Protein 8ZVS (pdb70)

B-factor: mean 24.1, std 6.63, range [13.21, 72.5]

Radius of gyration: 15.96 Å; Cα contacts (8 Å, |Δi|>4): 686; chains: 1; bounding box: 35×41×40 Å

Nearest PDB structures (foldseek):
  1ym0-assembly1_A  TM=9.160E-01  e=9.294E-21  Eisenia fetida
  4h4f-assembly1_A  TM=8.871E-01  e=4.359E-19  Homo sapiens
  6vvu-assembly1_B  TM=8.661E-01  e=8.430E-19  Homo sapiens
  1lto-assembly1_D  TM=8.479E-01  e=1.180E-17  Homo sapiens
  1elv-assembly1_A  TM=8.496E-01  e=1.417E-14  Homo sapiens

Sequence (239 aa):
IVGGQDATRGMFPYQLSLQHMGAGWYHTCGAILLAANKALTAAHCTEGREGFRVLAGAHVLPANDQEQESDVASVTEHPEFDRFGPGIPNDVATMALATAINAAGNVGYATLAAANAPDYAGDQARLSGWGKLHGADDGIADTLQYVVTTVRSTADCNARMPEHIQNVMDQHICVHSDTGTTGSCQGDSGGPMTHGASGSGNVIGVTSWGIGNPVESCLPDFPSVYARVSYFRAWIDAN

Secondary structure (DSSP, 8-state):
-BS-EEPPTTSSTTEEEEEEEESEEEEEEEEEEEETTEEEE-GGGTTT---EEEEES-SBGGGT--SEEEEEEEEEE-TT--TTSTT-TT--EEEEESS---SBTTB-PPPBPPTT----TT-EEEEEES--SSTT-SS--SB-EEEEEEEE-HHHHHHTS-TT-----TTEEEE--TTS--B--TT-TT-EEEESSSSS--EEEEEEE----SS-S--TTS-EEEEEHHHHHHHHHH-

Foldseek 3Di:
DAPWDFDDQLQQQQWKFKWADDVHTDRQEIWGAAFQFKIKFFQVSPPPGAWIKIFGRDFFVVVVPGPDMFTWPDKAADPPQDCPDQPRPRGMMMTTTPGTDDDDDSHDHAAAAALPHDLQAFFKKKAKFQACHWQQDPDTHRGIIMHIWGKHDLVVQLVLDDVVRSRRDSQKIKTAHPVLGDAGHGSHATGFIFTHDGDHGHGFWGFDDADDDPRGRHTSSHITITGGCSNCVVVSVVD

Solvent-accessible surface area: 9600 Å² total; per-residue (Å²): 1,14,50,32,106,85,5,88,147,33,73,10,41,17,4,0,0,0,11,28,111,46,124,46,97,98,16,27,5,0,0,0,0,26,42,30,68,46,0,0,0,0,0,33,1,1,59,82,82,150,28,9,32,0,4,0,15,11,16,40,27,86,61,115,46,41,82,39,70,3,83,23,72,62,46,59,52,26,99,112,22,72,83,183,11,104,6,39,25,19,2,1,0,7,2,42,8,66,71,47,0,88,64,58,77,48,6,14,81,14,83,24,0,48,69,136,24,91,80,28,46,52,52,76,0,5,0,1,0,0,0,22,84,78,4,58,56,156,41,68,3,84,30,8,14,28,9,55,6,24,0,33,44,39,76,45,2,27,80,55,9,19,157,153,46,93,49,10,62,103,16,3,0,0,3,14,16,114,109,16,70,18,4,15,8,94,9,0,18,0,0,0,0,1,48,22,48,93,55,129,16,55,0,1,0,0,3,5,31,41,13,38,64,143,109,40,45,7,22,18,84,57,1,6,0,0,1,19,2,12,127,3,62,72,41,0,83,82,69

Structure (mmCIF, N/CA/C/O backbone):
data_8ZVS
#
_entry.id   8ZVS
#
_cell.length_a   40.315
_cell.length_b   43.730
_cell.length_c   121.590
_cell.angle_alpha   90.00
_cell.angle_beta   90.00
_cell.angle_gamma   90.00
#
_symmetry.space_group_name_H-M   'P 21 2 21'
#
loop_
_entity.id
_entity.type
_entity.pdbx_description
1 polymer snFPITE-n1
2 non-polymer 'SULFATE ION'
3 non-polymer 'phenylmethanesulfonic acid'
4 water water
#
loop_
_atom_site.group_PDB
_atom_site.id
_atom_site.type_symbol
_atom_site.label_atom_id
_atom_site.label_alt_id
_atom_site.label_c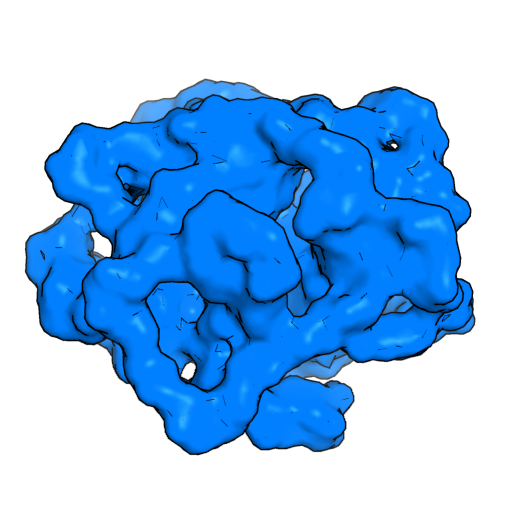omp_id
_atom_site.label_asym_id
_atom_site.label_entity_id
_atom_site.label_seq_id
_atom_site.pdbx_PDB_ins_code
_atom_site.Cartn_x
_atom_site.Cartn_y
_atom_site.Cartn_z
_atom_site.occupancy
_atom_site.B_iso_or_equiv
_atom_site.auth_seq_id
_atom_site.auth_comp_id
_atom_site.auth_asym_id
_atom_site.auth_atom_id
_atom_site.pdbx_PDB_model_num
ATOM 1 N N . ILE A 1 1 ? 5.461 0.916 5.915 1.00 18.89 1 ILE A N 1
ATOM 2 C CA . ILE A 1 1 ? 4.857 -0.394 6.133 1.00 22.60 1 ILE A CA 1
ATOM 3 C C . ILE A 1 1 ? 4.357 -0.986 4.825 1.00 20.92 1 ILE A C 1
ATOM 4 O O . ILE A 1 1 ? 3.652 -0.328 4.062 1.00 21.30 1 ILE A O 1
ATOM 9 N N . VAL A 1 2 ? 4.730 -2.237 4.579 1.00 19.64 2 VAL A N 1
ATOM 10 C CA . VAL A 1 2 ? 4.306 -2.983 3.402 1.00 15.94 2 VAL A CA 1
ATOM 11 C C . VAL A 1 2 ? 3.123 -3.863 3.777 1.00 18.56 2 VAL A C 1
ATOM 12 O O . VAL A 1 2 ? 3.129 -4.520 4.826 1.00 17.40 2 VAL A O 1
ATOM 16 N N . GLY A 1 3 ? 2.103 -3.875 2.922 1.00 21.89 3 GLY A N 1
ATOM 17 C CA . GLY A 1 3 ? 0.964 -4.745 3.127 1.00 20.11 3 GLY A CA 1
ATOM 18 C C . GLY A 1 3 ? 0.036 -4.328 4.240 1.00 21.46 3 GLY A C 1
ATOM 19 O O . GLY A 1 3 ? -0.743 -5.153 4.724 1.00 19.35 3 GLY A O 1
ATOM 20 N N . GLY A 1 4 ? 0.087 -3.065 4.657 1.00 18.56 4 GLY A N 1
ATOM 21 C CA . GLY A 1 4 ? -0.746 -2.598 5.747 1.00 20.67 4 GLY A CA 1
ATOM 22 C C . GLY A 1 4 ? -1.874 -1.691 5.303 1.00 23.18 4 GLY A C 1
ATOM 23 O O . GLY A 1 4 ? -2.387 -1.820 4.187 1.00 20.69 4 GLY A O 1
ATOM 24 N N . GLN A 1 5 ? -2.262 -0.761 6.169 1.00 19.12 5 GLN A N 1
ATOM 25 C CA . GLN A 1 5 ? -3.403 0.104 5.906 1.00 21.94 5 GLN A CA 1
ATOM 26 C C . GLN A 1 5 ? -3.259 1.363 6.746 1.00 19.47 5 GLN A C 1
ATOM 27 O O . GLN A 1 5 ? -2.411 1.446 7.638 1.00 21.34 5 GLN A O 1
ATOM 33 N N . ASP A 1 6 ? -4.109 2.344 6.447 1.00 17.84 6 ASP A N 1
ATOM 34 C CA . ASP A 1 6 ? -4.156 3.567 7.236 1.00 20.68 6 ASP A CA 1
ATOM 35 C C . ASP A 1 6 ? -4.474 3.250 8.690 1.00 22.34 6 ASP A C 1
ATOM 36 O O . ASP A 1 6 ? -5.408 2.499 8.985 1.00 19.02 6 ASP A O 1
ATOM 41 N N . ALA A 1 7 ? -3.700 3.830 9.599 1.00 19.39 7 ALA A N 1
ATOM 42 C CA . ALA A 1 7 ? -4.083 3.796 10.998 1.00 22.15 7 ALA A CA 1
ATOM 43 C C . ALA A 1 7 ? -5.251 4.748 11.241 1.00 26.55 7 ALA A C 1
ATOM 44 O O . ALA A 1 7 ? -5.531 5.650 10.448 1.00 22.39 7 ALA A O 1
ATOM 46 N N . THR A 1 8 ? -5.953 4.521 12.345 1.00 22.73 8 THR A N 1
ATOM 47 C CA . THR A 1 8 ? -6.947 5.468 12.827 1.00 24.76 8 THR A CA 1
ATOM 48 C C . THR A 1 8 ? -6.269 6.425 13.798 1.00 24.12 8 THR A C 1
ATOM 49 O O . THR A 1 8 ? -5.374 6.027 14.547 1.00 23.77 8 THR A O 1
ATOM 53 N N . ARG A 1 9 ? -6.668 7.695 13.757 1.00 26.07 9 ARG A N 1
ATOM 54 C CA . ARG A 1 9 ? -6.069 8.687 14.641 1.00 22.55 9 ARG A CA 1
ATOM 55 C C . ARG A 1 9 ? -6.218 8.255 16.095 1.00 26.83 9 ARG A C 1
ATOM 56 O O . ARG A 1 9 ? -7.290 7.815 16.519 1.00 28.19 9 ARG A O 1
ATOM 64 N N . GLY A 1 10 ? -5.129 8.362 16.853 1.00 29.96 10 GLY A N 1
ATOM 65 C CA . GLY A 1 10 ? -5.116 7.919 18.230 1.00 29.13 10 GLY A CA 1
ATOM 66 C C . GLY A 1 10 ? -4.899 6.435 18.429 1.00 24.30 10 GLY A C 1
ATOM 67 O O . GLY A 1 10 ? -4.897 5.976 19.579 1.00 27.49 10 GLY A O 1
ATOM 68 N N . MET A 1 11 ? -4.722 5.669 17.349 1.00 23.40 11 MET A N 1
ATOM 69 C CA . MET A 1 11 ? -4.467 4.238 17.480 1.00 24.69 11 MET A CA 1
ATOM 70 C C . MET A 1 11 ? -3.130 3.977 18.160 1.00 20.96 11 MET A C 1
ATOM 71 O O . MET A 1 11 ? -3.008 3.053 18.973 1.00 24.74 11 MET A O 1
ATOM 76 N N . PHE A 1 12 ? -2.117 4.776 17.837 1.00 23.54 12 PHE A N 1
ATOM 77 C CA . PHE A 1 12 ? -0.782 4.652 18.417 1.00 23.18 12 PHE A CA 1
ATOM 78 C C . PHE A 1 12 ? -0.402 6.012 18.984 1.00 15.88 12 PHE A C 1
ATOM 79 O O . PHE A 1 12 ? 0.302 6.798 18.334 1.00 24.87 12 PHE A O 1
ATOM 87 N N . PRO A 1 13 ? -0.859 6.327 20.198 1.00 21.71 13 PRO A N 1
ATOM 88 C CA . PRO A 1 13 ? -0.629 7.674 20.748 1.00 17.85 13 PRO A CA 1
ATOM 89 C C . PRO A 1 13 ? 0.834 7.992 20.995 1.00 17.79 13 PRO A C 1
ATOM 90 O O . PRO A 1 13 ? 1.185 9.173 21.103 1.00 24.56 13 PRO A O 1
ATOM 94 N N . TYR A 1 14 ? 1.693 6.983 21.089 1.00 17.35 14 TYR A N 1
ATOM 95 C CA . TYR A 1 14 ? 3.118 7.162 21.326 1.00 22.60 14 TYR A CA 1
ATOM 96 C C . TYR A 1 14 ? 3.931 7.212 20.040 1.00 24.58 14 TYR A C 1
ATOM 97 O O . TYR A 1 14 ? 5.152 7.389 20.103 1.00 22.73 14 TYR A O 1
ATOM 106 N N . GLN A 1 15 ? 3.292 7.044 18.884 1.00 20.91 15 GLN A N 1
ATOM 107 C CA . GLN A 1 15 ? 4.011 7.057 17.617 1.00 17.71 15 GLN A CA 1
ATOM 108 C C . GLN A 1 15 ? 4.500 8.467 17.315 1.00 20.29 15 GLN A C 1
ATOM 109 O O . GLN A 1 15 ? 3.706 9.413 17.280 1.00 21.62 15 GLN A O 1
ATOM 115 N N . LEU A 1 16 ? 5.803 8.608 17.100 1.00 15.64 16 LEU A N 1
ATOM 116 C CA . LEU A 1 16 ? 6.407 9.887 16.771 1.00 16.79 16 LEU A CA 1
ATOM 117 C C . LEU A 1 16 ? 7.003 9.836 15.373 1.00 22.73 16 LEU A C 1
ATOM 118 O O . LEU A 1 16 ? 7.354 8.766 14.867 1.00 22.69 16 LEU A O 1
ATOM 123 N N . SER A 1 17 ? 7.109 11.007 14.751 1.00 21.02 17 SER A N 1
ATOM 124 C CA . SER A 1 17 ? 7.871 11.174 13.520 1.00 15.75 17 SER A CA 1
ATOM 125 C C . SER A 1 17 ? 9.180 11.864 13.883 1.00 19.19 17 SER A C 1
ATOM 126 O O . SER A 1 17 ? 9.180 13.022 14.311 1.00 22.93 17 SER A O 1
ATOM 129 N N . LEU A 1 18 ? 10.290 11.146 13.737 1.00 19.79 18 LEU A N 1
ATOM 130 C CA . LEU A 1 18 ? 11.614 11.706 13.970 1.00 22.93 18 LEU A CA 1
ATOM 131 C C . LEU A 1 18 ? 12.113 12.329 12.672 1.00 23.98 18 LEU A C 1
ATOM 132 O O . LEU A 1 18 ? 12.249 11.636 11.657 1.00 19.22 18 LEU A O 1
ATOM 137 N N . GLN A 1 19 ? 12.378 13.631 12.701 1.00 20.38 19 GLN A N 1
ATOM 138 C CA . GLN A 1 19 ? 12.727 14.384 11.506 1.00 17.39 19 GLN A CA 1
ATOM 139 C C . GLN A 1 19 ? 14.124 14.973 11.640 1.00 24.84 19 GLN A C 1
ATOM 140 O O . GLN A 1 19 ? 14.483 15.518 12.689 1.00 18.96 19 GLN A O 1
ATOM 146 N N . HIS A 1 20 ? 14.907 14.858 10.572 1.00 21.26 20 HIS A N 1
ATOM 147 C CA . HIS A 1 20 ? 16.266 15.373 10.525 1.00 17.44 20 HIS A CA 1
ATOM 148 C C . HIS A 1 20 ? 16.313 16.652 9.699 1.00 28.51 20 HIS A C 1
ATOM 149 O O . HIS A 1 20 ? 15.580 16.810 8.720 1.00 22.66 20 HIS A O 1
ATOM 156 N N . MET A 1 21 ? 17.189 17.566 10.103 1.00 25.35 21 MET A N 1
ATOM 157 C CA . MET A 1 21 ? 17.288 18.873 9.470 1.00 28.28 21 MET A CA 1
ATOM 158 C C . MET A 1 21 ? 18.247 18.810 8.287 1.00 32.34 21 MET A C 1
ATOM 159 O O . MET A 1 21 ? 19.426 18.475 8.449 1.00 31.89 21 MET A O 1
ATOM 164 N N . GLY A 1 22 ? 17.735 19.128 7.103 1.00 31.99 22 GLY A N 1
ATOM 165 C CA . GLY A 1 22 ? 18.560 19.339 5.932 1.00 42.91 22 GLY A CA 1
ATOM 166 C C . GLY A 1 22 ? 18.071 20.565 5.192 1.00 45.90 22 GLY A C 1
ATOM 167 O O . GLY A 1 22 ? 17.892 21.627 5.798 1.00 42.40 22 GLY A O 1
ATOM 168 N N . ALA A 1 23 ? 17.836 20.437 3.887 1.00 48.62 23 ALA A N 1
ATOM 169 C CA . ALA A 1 23 ? 17.115 21.463 3.137 1.00 42.63 23 ALA A CA 1
ATOM 170 C C . ALA A 1 23 ? 15.644 21.348 3.524 1.00 41.83 23 ALA A C 1
ATOM 171 O O . ALA A 1 23 ? 14.800 20.853 2.773 1.00 41.08 23 ALA A O 1
ATOM 173 N N . GLY A 1 24 ? 15.338 21.810 4.734 1.00 39.23 24 GLY A N 1
ATOM 174 C CA . GLY A 1 24 ? 14.045 21.586 5.342 1.00 30.97 24 GLY A CA 1
ATOM 175 C C . GLY A 1 24 ? 14.008 20.297 6.144 1.00 26.74 24 GLY A C 1
ATOM 176 O O . GLY A 1 24 ? 14.909 19.458 6.091 1.00 32.10 24 GLY A O 1
ATOM 177 N N . TRP A 1 25 ? 12.937 20.148 6.919 1.00 25.83 25 TRP A N 1
ATOM 178 C CA . TRP A 1 25 ? 12.719 18.910 7.650 1.00 20.91 25 TRP A CA 1
ATOM 179 C C . TRP A 1 25 ? 12.398 17.775 6.686 1.00 28.54 25 TRP A C 1
ATOM 180 O O . TRP A 1 25 ? 11.780 17.975 5.638 1.00 27.44 25 TRP A O 1
ATOM 191 N N . TYR A 1 26 ? 12.820 16.569 7.055 1.00 25.31 26 TYR A N 1
ATOM 192 C CA . TYR A 1 26 ? 12.375 15.372 6.356 1.00 27.43 26 TYR A CA 1
ATOM 193 C C . TYR A 1 26 ? 12.250 14.244 7.367 1.00 26.51 26 TYR A C 1
ATOM 194 O O . TYR A 1 26 ? 13.128 14.068 8.218 1.00 23.29 26 TYR A O 1
ATOM 203 N N . HIS A 1 27 ? 11.145 13.508 7.290 1.00 28.22 27 HIS A N 1
ATOM 204 C CA . HIS A 1 27 ? 10.964 12.346 8.147 1.00 20.50 27 HIS A CA 1
ATOM 205 C C . HIS A 1 27 ? 12.026 11.308 7.824 1.00 23.70 27 HIS A C 1
ATOM 206 O O . HIS A 1 27 ? 12.096 10.809 6.697 1.00 18.17 27 HIS A O 1
ATOM 213 N N . THR A 1 28 ? 12.863 10.991 8.810 1.00 18.88 28 THR A N 1
ATOM 214 C CA . THR A 1 28 ? 13.919 10.010 8.623 1.00 22.94 28 THR A CA 1
ATOM 215 C C . THR A 1 28 ? 13.666 8.699 9.350 1.00 24.85 28 THR A C 1
ATOM 216 O O . THR A 1 28 ? 14.193 7.667 8.924 1.00 30.61 28 THR A O 1
ATOM 220 N N . CYS A 1 29 ? 12.851 8.707 10.402 1.00 19.48 29 CYS A N 1
ATOM 221 C CA . CYS A 1 29 ? 12.678 7.538 11.252 1.00 17.09 29 CYS A CA 1
ATOM 222 C C . CYS A 1 29 ? 11.422 7.718 12.088 1.00 18.35 29 CYS A C 1
ATOM 223 O O . CYS A 1 29 ? 10.918 8.831 12.257 1.00 18.75 29 CYS A O 1
ATOM 226 N N . GLY A 1 30 ? 10.932 6.603 12.623 1.00 22.78 30 GLY A N 1
ATOM 227 C CA . GLY A 1 30 ? 9.943 6.663 13.671 1.00 20.24 30 GLY A CA 1
ATOM 228 C C . GLY A 1 30 ? 10.591 6.808 15.037 1.00 21.80 30 GLY A C 1
ATOM 229 O O . GLY A 1 30 ? 11.790 6.597 15.204 1.00 16.52 30 GLY A O 1
ATOM 230 N N . ALA A 1 31 ? 9.782 7.193 16.021 1.00 19.64 31 ALA A N 1
ATOM 231 C CA . ALA A 1 31 ? 10.237 7.246 17.402 1.00 20.92 31 ALA A CA 1
ATOM 232 C C . ALA A 1 31 ? 9.074 6.865 18.304 1.00 18.76 31 ALA A C 1
ATOM 233 O O . ALA A 1 31 ? 7.930 6.739 17.858 1.00 20.70 31 ALA A O 1
ATOM 235 N N . ILE A 1 32 ? 9.379 6.675 19.586 1.00 19.46 32 ILE A N 1
ATOM 236 C CA . ILE A 1 32 ? 8.416 6.189 20.567 1.00 20.12 32 ILE A CA 1
ATOM 237 C C . ILE A 1 32 ? 8.433 7.131 21.762 1.00 23.65 32 ILE A C 1
ATOM 238 O O . ILE A 1 32 ? 9.461 7.263 22.436 1.00 19.32 32 ILE A O 1
ATOM 243 N N . LEU A 1 33 ? 7.299 7.774 22.030 1.00 22.36 33 LEU A N 1
ATOM 244 C CA . LEU A 1 33 ? 7.189 8.696 23.154 1.00 19.86 33 LEU A CA 1
ATOM 245 C C . LEU A 1 33 ? 7.096 7.909 24.456 1.00 17.20 33 LEU A C 1
ATOM 246 O O . LEU A 1 33 ? 6.166 7.117 24.645 1.00 18.47 33 LEU A O 1
ATOM 251 N N . LEU A 1 34 ? 8.057 8.126 25.353 1.00 15.89 34 LEU A N 1
ATOM 252 C CA . LEU A 1 34 ? 8.102 7.433 26.636 1.00 19.27 34 LEU A CA 1
ATOM 253 C C . LEU A 1 34 ? 7.583 8.278 27.790 1.00 23.76 34 LEU A C 1
ATOM 254 O O . LEU A 1 34 ? 6.972 7.741 28.719 1.00 21.38 34 LEU A O 1
ATOM 259 N N . ALA A 1 35 ? 7.820 9.584 27.756 1.00 19.47 35 ALA A N 1
ATOM 260 C CA . ALA A 1 35 ? 7.409 10.483 28.826 1.00 22.10 35 ALA A CA 1
ATOM 261 C C . ALA A 1 35 ? 7.345 11.894 28.253 1.00 21.09 35 ALA A C 1
ATOM 262 O O . ALA A 1 35 ? 7.537 12.100 27.051 1.00 24.66 35 ALA A O 1
ATOM 264 N N . ALA A 1 36 ? 7.084 12.872 29.125 1.00 22.39 36 ALA A N 1
ATOM 265 C CA . ALA A 1 36 ? 6.896 14.245 28.667 1.00 21.57 36 ALA A CA 1
ATOM 266 C C . ALA A 1 36 ? 8.125 14.768 27.933 1.00 19.61 36 ALA A C 1
ATOM 267 O O . ALA A 1 36 ? 8.001 15.512 26.954 1.00 22.85 36 ALA A O 1
ATOM 269 N N . ASN A 1 37 ? 9.323 14.386 28.383 1.00 21.49 37 ASN A N 1
ATOM 270 C CA . ASN A 1 37 ? 10.555 14.897 27.792 1.00 21.92 37 ASN A CA 1
ATOM 271 C C . ASN A 1 37 ? 11.504 13.782 27.363 1.00 20.58 37 ASN A C 1
ATOM 272 O O . ASN A 1 37 ? 12.714 14.015 27.270 1.00 21.87 37 ASN A O 1
ATOM 277 N N . LYS A 1 38 ? 10.992 12.584 27.087 1.00 22.77 38 LYS A N 1
ATOM 278 C CA . LYS A 1 38 ? 11.842 11.453 26.740 1.00 21.22 38 LYS A CA 1
ATOM 279 C C . LYS A 1 38 ? 11.204 10.634 25.628 1.00 20.56 38 LYS A C 1
ATOM 280 O O . LYS A 1 38 ? 10.008 10.331 25.673 1.00 17.82 38 LYS A O 1
ATOM 286 N N . ALA A 1 39 ? 12.015 10.265 24.638 1.00 18.44 39 ALA A N 1
ATOM 287 C CA . ALA A 1 39 ? 11.576 9.440 23.523 1.00 18.50 39 ALA A CA 1
ATOM 288 C C . ALA A 1 39 ? 12.579 8.319 23.288 1.00 22.39 39 ALA A C 1
ATOM 289 O O . ALA A 1 39 ? 13.691 8.323 23.823 1.00 18.11 39 ALA A O 1
ATOM 291 N N . LEU A 1 40 ? 12.171 7.351 22.470 1.00 23.93 40 LEU A N 1
ATOM 292 C CA . LEU A 1 40 ? 12.974 6.177 22.161 1.00 19.88 40 LEU A CA 1
ATOM 293 C C . LEU A 1 40 ? 12.964 5.944 20.658 1.00 17.43 40 LEU A C 1
ATOM 294 O O . LEU A 1 40 ? 11.936 6.130 20.000 1.00 18.00 40 LEU A O 1
ATOM 299 N N . THR A 1 41 ? 14.110 5.542 20.115 1.00 18.22 41 THR A N 1
ATOM 300 C CA . THR A 1 41 ? 14.231 5.291 18.685 1.00 20.84 41 THR A CA 1
ATOM 301 C C . THR A 1 41 ? 15.380 4.315 18.461 1.00 22.80 41 THR A C 1
ATOM 302 O O . THR A 1 41 ? 15.976 3.797 19.409 1.00 19.78 41 THR A O 1
ATOM 306 N N . ALA A 1 42 ? 15.680 4.055 17.191 1.00 17.57 42 ALA A N 1
ATOM 307 C CA . ALA A 1 42 ? 16.814 3.213 16.843 1.00 14.79 42 ALA A CA 1
ATOM 308 C C . ALA A 1 42 ? 18.087 4.047 16.807 1.00 20.19 42 ALA A C 1
ATOM 309 O O . ALA A 1 42 ? 18.082 5.194 16.351 1.00 22.05 42 ALA A O 1
ATOM 311 N N . ALA A 1 43 ? 19.183 3.463 17.296 1.00 21.78 43 ALA A N 1
ATOM 312 C CA . ALA A 1 43 ? 20.441 4.199 17.371 1.00 23.80 43 ALA A CA 1
ATOM 313 C C . ALA A 1 43 ? 20.968 4.565 15.990 1.00 23.78 43 ALA A C 1
ATOM 314 O O . ALA A 1 43 ? 21.615 5.607 15.831 1.00 21.12 43 ALA A O 1
ATOM 316 N N . HIS A 1 44 ? 20.703 3.734 14.98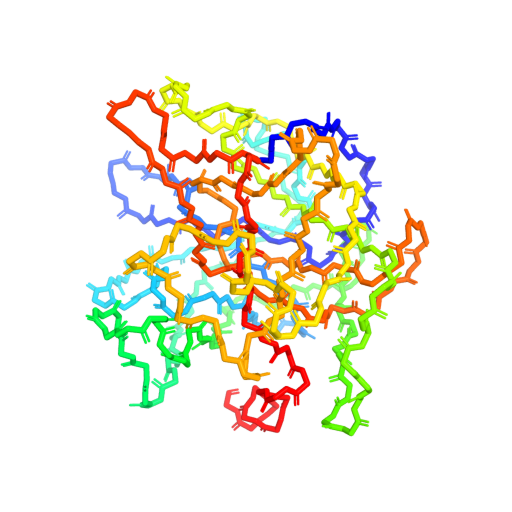0 1.00 18.79 44 HIS A N 1
ATOM 317 C CA . HIS A 1 44 ? 21.178 4.053 13.639 1.00 19.14 44 HIS A CA 1
ATOM 318 C C . HIS A 1 44 ? 20.449 5.245 13.033 1.00 24.70 44 HIS A C 1
ATOM 319 O O . HIS A 1 44 ? 20.926 5.800 12.038 1.00 22.50 44 HIS A O 1
ATOM 326 N N . CYS A 1 45 ? 19.319 5.656 13.615 1.00 18.01 45 CYS A N 1
ATOM 327 C CA . CYS A 1 45 ? 18.621 6.849 13.152 1.00 19.66 45 CYS A CA 1
ATOM 328 C C . CYS A 1 45 ? 19.339 8.131 13.546 1.00 18.10 45 CYS A C 1
ATOM 329 O O . CYS A 1 45 ? 19.133 9.165 12.901 1.00 21.60 45 CYS A O 1
ATOM 332 N N . THR A 1 46 ? 20.172 8.090 14.589 1.00 19.71 46 THR A N 1
ATOM 333 C CA . THR A 1 46 ? 20.773 9.289 15.149 1.00 19.79 46 THR A CA 1
ATOM 334 C C . THR A 1 46 ? 22.295 9.300 15.145 1.00 18.90 46 THR A C 1
ATOM 335 O O . THR A 1 46 ? 22.876 10.384 15.264 1.00 22.26 46 THR A O 1
ATOM 339 N N . GLU A 1 47 ? 22.954 8.148 15.013 1.00 20.45 47 GLU A N 1
ATOM 340 C CA . GLU A 1 47 ? 24.408 8.112 15.129 1.00 20.85 47 GLU A CA 1
ATOM 341 C C . GLU A 1 47 ? 25.062 8.956 14.042 1.00 24.28 47 GLU A C 1
ATOM 342 O O . GLU A 1 47 ? 24.754 8.814 12.855 1.00 23.45 47 GLU A O 1
ATOM 348 N N . GLY A 1 48 ? 25.967 9.837 14.458 1.00 26.10 48 GLY A N 1
ATOM 349 C CA . GLY A 1 48 ? 26.682 10.694 13.537 1.00 28.99 48 GLY A CA 1
ATOM 350 C C . GLY A 1 48 ? 25.899 11.873 13.012 1.00 25.66 48 GLY A C 1
ATOM 351 O O . GLY A 1 48 ? 26.407 12.592 12.145 1.00 26.21 48 GLY A O 1
ATOM 352 N N . ARG A 1 49 ? 24.685 12.101 13.507 1.00 22.24 49 ARG A N 1
ATOM 353 C CA . ARG A 1 49 ? 23.834 13.173 13.016 1.00 24.15 49 ARG A CA 1
ATOM 354 C C . ARG A 1 49 ? 23.307 13.996 14.183 1.00 27.62 49 ARG A C 1
ATOM 355 O O . ARG A 1 49 ? 23.337 13.568 15.340 1.00 30.37 49 ARG A O 1
ATOM 363 N N . GLU A 1 50 ? 22.821 15.192 13.859 1.00 27.26 50 GLU A N 1
ATOM 364 C CA . GLU A 1 50 ? 22.229 16.082 14.846 1.00 25.87 50 GLU A CA 1
ATOM 365 C C . GLU A 1 50 ? 21.224 16.982 14.145 1.00 24.38 50 GLU A C 1
ATOM 366 O O . GLU A 1 50 ? 21.151 17.028 12.914 1.00 27.79 50 GLU A O 1
ATOM 372 N N . GLY A 1 51 ? 20.446 17.707 14.945 1.00 24.64 51 GLY A N 1
ATOM 373 C CA . GLY A 1 51 ? 19.404 18.560 14.408 1.00 28.56 51 GLY A CA 1
ATOM 374 C C . GLY A 1 51 ? 18.121 17.796 14.160 1.00 29.29 51 GLY A C 1
ATOM 375 O O . GLY A 1 51 ? 17.758 17.529 13.009 1.00 29.66 51 GLY A O 1
ATOM 376 N N . PHE A 1 52 ? 17.426 17.438 15.236 1.00 22.02 52 PHE A N 1
ATOM 377 C CA . PHE A 1 52 ? 16.244 16.596 15.157 1.00 20.25 52 PHE A CA 1
ATOM 378 C C . PHE A 1 52 ? 15.063 17.272 15.840 1.00 18.52 52 PHE A C 1
ATOM 379 O O . PHE A 1 52 ? 15.222 18.115 16.726 1.00 20.42 52 PHE A O 1
ATOM 387 N N . ARG A 1 53 ? 13.869 16.883 15.401 1.00 21.46 53 ARG A N 1
ATOM 388 C CA . ARG A 1 53 ? 12.626 17.185 16.092 1.00 22.43 53 ARG A CA 1
ATOM 389 C C . ARG A 1 53 ? 11.727 15.961 15.993 1.00 20.64 53 ARG A C 1
ATOM 390 O O . ARG A 1 53 ? 11.918 15.100 15.128 1.00 20.16 53 ARG A O 1
ATOM 398 N N . VAL A 1 54 ? 10.750 15.878 16.893 1.00 19.97 54 VAL A N 1
ATOM 399 C CA . VAL A 1 54 ? 9.763 14.808 16.871 1.00 20.88 54 VAL A CA 1
ATOM 400 C C . VAL A 1 54 ? 8.377 15.428 16.789 1.00 18.38 54 VAL A C 1
ATOM 401 O O . VAL A 1 54 ? 8.105 16.458 17.417 1.00 22.73 54 VAL A O 1
ATOM 405 N N . LEU A 1 55 ? 7.511 14.808 15.991 1.00 21.18 55 LEU A N 1
ATOM 406 C CA . LEU A 1 55 ? 6.117 15.208 15.863 1.00 21.12 55 LEU A CA 1
ATOM 407 C C . LEU A 1 55 ? 5.244 14.207 16.603 1.00 21.80 55 LEU A C 1
ATOM 408 O O . LEU A 1 55 ? 5.362 12.999 16.383 1.00 22.66 55 LEU A O 1
ATOM 413 N N . ALA A 1 56 ? 4.367 14.709 17.467 1.00 21.86 56 ALA A N 1
ATOM 414 C CA . ALA A 1 56 ? 3.447 13.873 18.225 1.00 21.21 56 ALA A CA 1
ATOM 415 C C . ALA A 1 56 ? 2.019 14.122 17.762 1.00 24.42 56 ALA A C 1
ATOM 416 O O . ALA A 1 56 ? 1.650 15.257 17.440 1.00 21.35 56 ALA A O 1
ATOM 418 N N . GLY A 1 57 ? 1.221 13.057 17.727 1.00 19.34 57 GLY A N 1
ATOM 419 C CA . GLY A 1 57 ? -0.161 13.179 17.310 1.00 21.13 57 GLY A CA 1
ATOM 420 C C . GLY A 1 57 ? -0.348 13.494 15.847 1.00 20.68 57 GLY A C 1
ATOM 421 O O . GLY A 1 57 ? -1.416 13.973 15.457 1.00 23.99 57 GLY A O 1
ATOM 422 N N . ALA A 1 58 ? 0.666 13.249 15.025 1.00 22.04 58 ALA A N 1
ATOM 423 C CA . ALA A 1 58 ? 0.553 13.484 13.597 1.00 24.38 58 ALA A CA 1
ATOM 424 C C . ALA A 1 58 ? -0.135 12.305 12.918 1.00 22.92 58 ALA A C 1
ATOM 425 O O . ALA A 1 58 ? -0.153 11.180 13.427 1.00 21.17 58 ALA A O 1
ATOM 427 N N . HIS A 1 59 ? -0.716 12.580 11.752 1.00 21.63 59 HIS A N 1
ATOM 428 C CA . HIS A 1 59 ? -1.404 11.555 10.981 1.00 22.18 59 HIS A CA 1
ATOM 429 C C . HIS A 1 59 ? -0.974 11.623 9.523 1.00 20.06 59 HIS A C 1
ATOM 430 O O . HIS A 1 59 ? -0.411 10.662 8.988 1.00 18.34 59 HIS A O 1
ATOM 437 N N . VAL A 1 60 ? -1.228 12.757 8.878 1.00 18.54 60 VAL A N 1
ATOM 438 C CA . VAL A 1 60 ? -0.821 13.000 7.499 1.00 17.61 60 VAL A CA 1
ATOM 439 C C . VAL A 1 60 ? 0.343 13.980 7.538 1.00 22.66 60 VAL A C 1
ATOM 440 O O . VAL A 1 60 ? 0.155 15.170 7.822 1.00 21.24 60 VAL A O 1
ATOM 444 N N . LEU A 1 61 ? 1.547 13.480 7.251 1.00 23.68 61 LEU A N 1
ATOM 445 C CA . LEU A 1 61 ? 2.746 14.312 7.343 1.00 24.74 61 LEU A CA 1
ATOM 446 C C . LEU A 1 61 ? 2.688 15.560 6.468 1.00 26.99 61 LEU A C 1
ATOM 447 O O . LEU A 1 61 ? 3.043 16.644 6.962 1.00 27.13 61 LEU A O 1
ATOM 452 N N . PRO A 1 62 ? 2.274 15.501 5.195 1.00 23.81 62 PRO A N 1
ATOM 453 C CA . PRO A 1 62 ? 2.216 16.741 4.400 1.00 25.50 62 PRO A CA 1
ATOM 454 C C . PRO A 1 62 ? 1.198 17.749 4.906 1.00 28.55 62 PRO A C 1
ATOM 455 O O . PRO A 1 62 ? 1.270 18.923 4.521 1.00 26.43 62 PRO A O 1
ATOM 459 N N . ALA A 1 63 ? 0.256 17.338 5.754 1.00 30.54 63 ALA A N 1
ATOM 460 C CA . ALA A 1 63 ? -0.784 18.241 6.226 1.00 28.77 63 ALA A CA 1
ATOM 461 C C . ALA A 1 63 ? -0.344 19.106 7.400 1.00 27.78 63 ALA A C 1
ATOM 462 O O . ALA A 1 63 ? -1.101 19.999 7.798 1.00 27.17 63 ALA A O 1
ATOM 464 N N . ASN A 1 64 ? 0.847 18.872 7.953 1.00 29.80 64 ASN A N 1
ATOM 465 C CA . ASN A 1 64 ? 1.329 19.596 9.131 1.00 27.06 64 ASN A CA 1
ATOM 466 C C . ASN A 1 64 ? 0.306 19.527 10.262 1.00 25.04 64 ASN A C 1
ATOM 467 O O . ASN A 1 64 ? -0.014 20.526 10.910 1.00 24.10 64 ASN A O 1
ATOM 472 N N . ASP A 1 65 ? -0.220 18.324 10.493 1.00 24.28 65 ASP A N 1
ATOM 473 C CA . ASP A 1 65 ? -1.335 18.126 11.408 1.00 24.36 65 ASP A CA 1
ATOM 474 C C . ASP A 1 65 ? -0.897 17.648 12.788 1.00 26.67 65 ASP A C 1
ATOM 475 O O . ASP A 1 65 ? -1.731 17.157 13.556 1.00 22.77 65 ASP A O 1
ATOM 480 N N . GLN A 1 66 ? 0.386 17.777 13.118 1.00 23.00 66 GLN A N 1
ATOM 481 C CA . GLN A 1 66 ? 0.856 17.322 14.419 1.00 22.64 66 GLN A CA 1
ATOM 482 C C . GLN A 1 66 ? 0.179 18.111 15.532 1.00 23.97 66 GLN A C 1
ATOM 483 O O . GLN A 1 66 ? -0.014 19.327 15.431 1.00 24.04 66 GLN A O 1
ATOM 489 N N . GLU A 1 67 ? -0.213 17.401 16.591 1.00 24.81 67 GLU A N 1
ATOM 490 C CA . GLU A 1 67 ? -0.832 18.058 17.735 1.00 26.02 67 GLU A CA 1
ATOM 491 C C . GLU A 1 67 ? 0.206 18.704 18.642 1.00 27.42 67 GLU A C 1
ATOM 492 O O . GLU A 1 67 ? -0.059 19.759 19.228 1.00 24.18 67 GLU A O 1
ATOM 498 N N . GLN A 1 68 ? 1.380 18.088 18.769 1.00 25.04 68 GLN A N 1
ATOM 499 C CA . GLN A 1 68 ? 2.482 18.637 19.543 1.00 27.14 68 GLN A CA 1
ATOM 500 C C . GLN A 1 68 ? 3.786 18.317 18.829 1.00 21.39 68 GLN A C 1
ATOM 501 O O . GLN A 1 68 ? 3.838 17.466 17.938 1.00 23.63 68 GLN A O 1
ATOM 507 N N . GLU A 1 69 ? 4.847 19.011 19.233 1.00 23.00 69 GLU A N 1
ATOM 508 C CA . GLU A 1 69 ? 6.167 18.759 18.675 1.00 20.13 69 GLU A CA 1
ATOM 509 C C . GLU A 1 69 ? 7.217 19.325 19.616 1.00 23.87 69 GLU A C 1
ATOM 510 O O . GLU A 1 69 ? 6.928 20.177 20.462 1.00 22.05 69 GLU A O 1
ATOM 516 N N . SER A 1 70 ? 8.445 18.838 19.458 1.00 19.46 70 SER A N 1
ATOM 517 C CA . SER A 1 70 ? 9.548 19.284 20.293 1.00 17.60 70 SER A CA 1
ATOM 518 C C . SER A 1 70 ? 10.861 19.092 19.553 1.00 25.20 70 SER A C 1
ATOM 519 O O . SER A 1 70 ? 11.042 18.101 18.841 1.00 23.74 70 SER A O 1
ATOM 522 N N . ASP A 1 71 ? 11.766 20.052 19.718 1.00 22.86 71 ASP A N 1
ATOM 523 C CA . ASP A 1 71 ? 13.147 19.841 19.318 1.00 20.38 71 ASP A CA 1
ATOM 524 C C . ASP A 1 71 ? 13.773 18.773 20.205 1.00 19.63 71 ASP A C 1
ATOM 525 O O . ASP A 1 71 ? 13.375 18.582 21.358 1.00 19.65 71 ASP A O 1
ATOM 530 N N . VAL A 1 72 ? 14.757 18.068 19.660 1.00 19.21 72 VAL A N 1
ATOM 531 C CA . VAL A 1 72 ? 15.516 17.090 20.428 1.00 23.74 72 VAL A CA 1
ATOM 532 C C . VAL A 1 72 ? 16.722 17.799 21.026 1.00 23.50 72 VAL A C 1
ATOM 533 O O . VAL A 1 72 ? 17.561 18.339 20.295 1.00 24.73 72 VAL A O 1
ATOM 537 N N . ALA A 1 73 ? 16.801 17.816 22.358 1.00 23.44 73 ALA A N 1
ATOM 538 C CA . ALA A 1 73 ? 17.900 18.505 23.026 1.00 27.79 73 ALA A CA 1
ATOM 539 C C . ALA A 1 73 ? 19.176 17.672 23.013 1.00 26.33 73 ALA A C 1
ATOM 540 O O . ALA A 1 73 ? 20.272 18.212 22.826 1.00 26.25 73 ALA A O 1
ATOM 542 N N . SER A 1 74 ? 19.056 16.361 23.208 1.00 21.68 74 SER A N 1
ATOM 543 C CA . SER A 1 74 ? 20.217 15.484 23.212 1.00 23.69 74 SER A CA 1
ATOM 544 C C . SER A 1 74 ? 19.768 14.069 22.883 1.00 21.17 74 SER A C 1
ATOM 545 O O . SER A 1 74 ? 18.586 13.729 22.991 1.00 19.67 74 SER A O 1
ATOM 548 N N . VAL A 1 75 ? 20.733 13.251 22.478 1.00 21.67 75 VAL A N 1
ATOM 549 C CA . VAL A 1 75 ? 20.504 11.853 22.139 1.00 21.81 75 VAL A CA 1
ATOM 550 C C . VAL A 1 75 ? 21.548 11.012 22.857 1.00 20.19 75 VAL A C 1
ATOM 551 O O . VAL A 1 75 ? 22.725 11.385 22.915 1.00 19.12 75 VAL A O 1
ATOM 555 N N . THR A 1 76 ? 21.117 9.885 23.416 1.00 21.10 76 THR A N 1
ATOM 556 C CA . THR A 1 76 ? 22.018 8.922 24.043 1.00 23.54 76 THR A CA 1
ATOM 557 C C . THR A 1 76 ? 21.859 7.597 23.307 1.00 24.37 76 THR A C 1
ATOM 558 O O . THR A 1 76 ? 20.869 6.886 23.504 1.00 20.63 76 THR A O 1
ATOM 562 N N . GLU A 1 77 ? 22.827 7.274 22.455 1.00 23.58 77 GLU A N 1
ATOM 563 C CA . GLU A 1 77 ? 22.851 5.978 21.797 1.00 18.08 77 GLU A CA 1
ATOM 564 C C . GLU A 1 77 ? 23.450 4.933 22.727 1.00 22.15 77 GLU A C 1
ATOM 565 O O . GLU A 1 77 ? 24.267 5.245 23.599 1.00 22.75 77 GLU A O 1
ATOM 571 N N . HIS A 1 78 ? 23.024 3.687 22.545 1.00 22.41 78 HIS A N 1
ATOM 572 C CA . HIS A 1 78 ? 23.563 2.596 23.344 1.00 20.21 78 HIS A CA 1
ATOM 573 C C . HIS A 1 78 ? 25.081 2.560 23.193 1.00 19.10 78 HIS A C 1
ATOM 574 O O . HIS A 1 78 ? 25.587 2.631 22.065 1.00 22.45 78 HIS A O 1
ATOM 581 N N . PRO A 1 79 ? 25.835 2.482 24.293 1.00 25.99 79 PRO A N 1
ATOM 582 C CA . PRO A 1 79 ? 27.303 2.527 24.179 1.00 22.98 79 PRO A CA 1
ATOM 583 C C . PRO A 1 79 ? 27.891 1.394 23.359 1.00 24.55 79 PRO A C 1
ATOM 584 O O . PRO A 1 79 ? 28.984 1.552 22.801 1.00 23.49 79 PRO A O 1
ATOM 588 N N . GLU A 1 80 ? 27.205 0.254 23.267 1.00 19.17 80 GLU A N 1
ATOM 589 C CA . GLU A 1 80 ? 27.681 -0.886 22.497 1.00 20.46 80 GLU A CA 1
ATOM 590 C C . GLU A 1 80 ? 27.006 -0.992 21.134 1.00 21.65 80 GLU A C 1
ATOM 591 O O . GLU A 1 80 ? 27.067 -2.051 20.500 1.00 20.52 80 GLU A O 1
ATOM 597 N N . PHE A 1 81 ? 26.359 0.078 20.677 1.00 21.72 81 PHE A N 1
ATOM 598 C CA . PHE A 1 81 ? 25.758 0.085 19.350 1.00 21.58 81 PHE A CA 1
ATOM 599 C C . PHE A 1 81 ? 26.834 -0.092 18.286 1.00 20.45 81 PHE A C 1
ATOM 600 O O . PHE A 1 81 ? 27.816 0.655 18.247 1.00 20.91 81 PHE A O 1
ATOM 608 N N . ASP A 1 82 ? 26.651 -1.094 17.429 1.00 20.22 82 ASP A N 1
ATOM 609 C CA . ASP A 1 82 ? 27.596 -1.430 16.366 1.00 16.90 82 ASP A CA 1
ATOM 610 C C . ASP A 1 82 ? 26.825 -1.399 15.049 1.00 21.05 82 ASP A C 1
ATOM 611 O O . ASP A 1 82 ? 26.265 -2.411 14.621 1.00 25.68 82 ASP A O 1
ATOM 616 N N . ARG A 1 83 ? 26.812 -0.226 14.408 1.00 23.45 83 ARG A N 1
ATOM 617 C CA . ARG A 1 83 ? 25.956 -0.008 13.245 1.00 16.83 83 ARG A CA 1
ATOM 618 C C . ARG A 1 83 ? 26.258 -0.982 12.115 1.00 16.60 83 ARG A C 1
ATOM 619 O O . ARG A 1 83 ? 25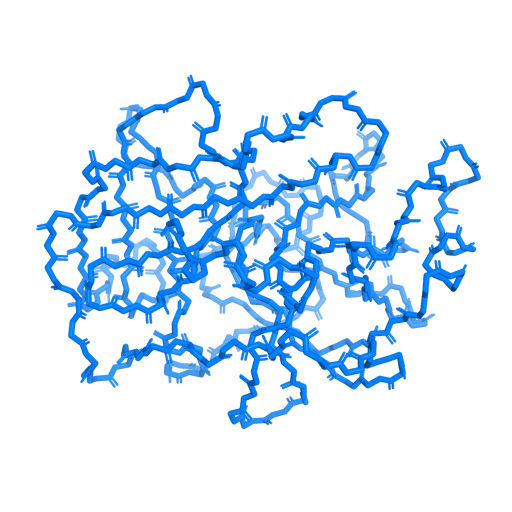.347 -1.384 11.383 1.00 20.45 83 ARG A O 1
ATOM 627 N N . PHE A 1 84 ? 27.518 -1.382 11.958 1.00 23.22 84 PHE A N 1
ATOM 628 C CA . PHE A 1 84 ? 27.920 -2.200 10.822 1.00 24.98 84 PHE A CA 1
ATOM 629 C C . PHE A 1 84 ? 28.392 -3.589 11.240 1.00 22.73 84 PHE A C 1
ATOM 630 O O . PHE A 1 84 ? 29.046 -4.281 10.454 1.00 22.41 84 PHE A O 1
ATOM 638 N N . GLY A 1 85 ? 28.060 -4.015 12.456 1.00 20.13 85 GLY A N 1
ATOM 639 C CA . GLY A 1 85 ? 28.321 -5.367 12.885 1.00 18.44 85 GLY A CA 1
ATOM 640 C C . GLY A 1 85 ? 27.174 -6.285 12.519 1.00 20.88 85 GLY A C 1
ATOM 641 O O . GLY A 1 85 ? 26.055 -5.835 12.252 1.00 21.14 85 GLY A O 1
ATOM 642 N N . PRO A 1 86 ? 27.430 -7.594 12.490 1.00 27.60 86 PRO A N 1
ATOM 643 C CA . PRO A 1 86 ? 26.375 -8.552 12.119 1.00 24.79 86 PRO A CA 1
ATOM 644 C C . PRO A 1 86 ? 25.161 -8.423 13.026 1.00 27.96 86 PRO A C 1
ATOM 645 O O . PRO A 1 86 ? 25.268 -8.497 14.252 1.00 21.01 86 PRO A O 1
ATOM 649 N N . GLY A 1 87 ? 23.997 -8.220 12.410 1.00 22.14 87 GLY A N 1
ATOM 650 C CA . GLY A 1 87 ? 22.760 -8.054 13.139 1.00 19.82 87 GLY A CA 1
ATOM 651 C C . GLY A 1 87 ? 22.523 -6.674 13.712 1.00 19.37 87 GLY A C 1
ATOM 652 O O . GLY A 1 87 ? 21.497 -6.470 14.373 1.00 22.41 87 GLY A O 1
ATOM 653 N N . ILE A 1 88 ? 23.429 -5.726 13.479 1.00 21.86 88 ILE A N 1
ATOM 654 C CA . ILE A 1 88 ? 23.341 -4.361 14.001 1.00 19.09 88 ILE A CA 1
ATOM 655 C C . ILE A 1 88 ? 23.044 -4.405 15.497 1.00 21.31 88 ILE A C 1
ATOM 656 O O . ILE A 1 88 ? 21.940 -4.032 15.922 1.00 19.28 88 ILE A O 1
ATOM 661 N N . PRO A 1 89 ? 23.990 -4.843 16.328 1.00 21.21 89 PRO A N 1
ATOM 662 C CA . PRO A 1 89 ? 23.685 -5.051 17.749 1.00 21.37 89 PRO A CA 1
ATOM 663 C C . PRO A 1 89 ? 23.385 -3.749 18.478 1.00 22.89 89 PRO A C 1
ATOM 664 O O . PRO A 1 89 ? 23.967 -2.701 18.187 1.00 19.56 89 PRO A O 1
ATOM 668 N N . ASN A 1 90 ? 22.457 -3.834 19.435 1.00 20.31 90 ASN A N 1
ATOM 669 C CA . ASN A 1 90 ? 22.174 -2.752 20.382 1.00 17.94 90 ASN A CA 1
ATOM 670 C C . ASN A 1 90 ? 21.738 -1.473 19.666 1.00 20.10 90 ASN A C 1
ATOM 671 O O . ASN A 1 90 ? 22.257 -0.382 19.915 1.00 20.24 90 ASN A O 1
ATOM 676 N N . ASP A 1 91 ? 20.755 -1.616 18.780 1.00 17.79 91 ASP A N 1
ATOM 677 C CA . ASP A 1 91 ? 20.273 -0.507 17.955 1.00 16.41 91 ASP A CA 1
ATOM 678 C C . ASP A 1 91 ? 19.118 0.221 18.648 1.00 18.92 91 ASP A C 1
ATOM 679 O O . ASP A 1 91 ? 17.983 0.256 18.173 1.00 22.40 91 ASP A O 1
ATOM 684 N N . VAL A 1 92 ? 19.429 0.810 19.803 1.00 21.10 92 VAL A N 1
ATOM 685 C CA . VAL A 1 92 ? 18.467 1.594 20.568 1.00 17.42 92 VAL A CA 1
ATOM 686 C C . VAL A 1 92 ? 19.131 2.886 21.020 1.00 21.50 92 VAL A C 1
ATOM 687 O O . VAL A 1 92 ? 20.354 2.960 21.174 1.00 19.80 92 VAL A O 1
ATOM 691 N N . ALA A 1 93 ? 18.309 3.910 21.234 1.00 20.19 93 ALA A N 1
ATOM 692 C CA . ALA A 1 93 ? 18.797 5.207 21.680 1.00 19.39 93 ALA A CA 1
ATOM 693 C C . ALA A 1 93 ? 17.645 5.979 22.303 1.00 19.82 93 ALA A C 1
ATOM 694 O O . ALA A 1 93 ? 16.510 5.900 21.827 1.00 22.17 93 ALA A O 1
ATOM 696 N N . THR A 1 94 ? 17.944 6.719 23.364 1.00 21.65 94 THR A N 1
ATOM 697 C CA . THR A 1 94 ? 16.985 7.616 23.988 1.00 15.68 94 THR A CA 1
ATOM 698 C C . THR A 1 94 ? 17.248 9.049 23.544 1.00 23.27 94 THR A C 1
ATOM 699 O O . THR A 1 94 ? 18.357 9.406 23.137 1.00 23.92 94 THR A O 1
ATOM 703 N N . MET A 1 95 ? 16.208 9.874 23.627 1.00 21.87 95 MET A N 1
ATOM 704 C CA . MET A 1 95 ? 16.282 11.268 23.214 1.00 22.53 95 MET A CA 1
ATOM 705 C C . MET A 1 95 ? 15.638 12.144 24.276 1.00 19.30 95 MET A C 1
ATOM 706 O O . MET A 1 95 ? 14.542 11.840 24.757 1.00 20.16 95 MET A O 1
ATOM 711 N N . ALA A 1 96 ? 16.324 13.223 24.644 1.00 19.76 96 ALA A N 1
ATOM 712 C CA . ALA A 1 96 ? 15.773 14.224 25.547 1.00 26.74 96 ALA A CA 1
ATOM 713 C C . ALA A 1 96 ? 15.090 15.308 24.725 1.00 25.90 96 ALA A C 1
ATOM 714 O O . ALA A 1 96 ? 15.689 15.859 23.795 1.00 21.94 96 ALA A O 1
ATOM 716 N N . LEU A 1 97 ? 13.838 15.605 25.064 1.00 21.22 97 LEU A N 1
ATOM 717 C CA . LEU A 1 97 ? 13.024 16.553 24.316 1.00 22.60 97 LEU A CA 1
ATOM 718 C C . LEU A 1 97 ? 13.096 17.927 24.968 1.00 28.05 97 LEU A C 1
ATOM 719 O O . LEU A 1 97 ? 12.948 18.049 26.189 1.00 20.26 97 LEU A O 1
ATOM 724 N N . ALA A 1 98 ? 13.318 18.958 24.148 1.00 23.00 98 ALA A N 1
ATOM 725 C CA . ALA A 1 98 ? 13.422 20.316 24.671 1.00 24.02 98 ALA A CA 1
ATOM 726 C C . ALA A 1 98 ? 12.084 20.810 25.207 1.00 24.90 98 ALA A C 1
ATOM 727 O O . ALA A 1 98 ? 12.041 21.547 26.199 1.00 30.63 98 ALA A O 1
ATOM 729 N N . THR A 1 99 ? 10.988 20.416 24.567 1.00 23.19 99 THR A N 1
ATOM 730 C CA . THR A 1 99 ? 9.646 20.835 24.943 1.00 28.02 99 THR A CA 1
ATOM 731 C C . THR A 1 99 ? 8.862 19.637 25.462 1.00 23.56 99 THR A C 1
ATOM 732 O O . THR A 1 99 ? 8.900 18.556 24.867 1.00 26.61 99 THR A O 1
ATOM 736 N N . ALA A 1 100 ? 8.160 19.832 26.577 1.00 19.47 100 ALA A N 1
ATOM 737 C CA . ALA A 1 100 ? 7.365 18.758 27.158 1.00 24.92 100 ALA A CA 1
ATOM 738 C C . ALA A 1 100 ? 6.202 18.396 26.242 1.00 30.05 100 ALA A C 1
ATOM 739 O O . ALA A 1 100 ? 5.506 19.276 25.725 1.00 27.35 100 ALA A O 1
ATOM 741 N N . ILE A 1 101 ? 5.997 17.097 26.040 1.00 20.88 101 ILE A N 1
ATOM 742 C CA . ILE A 1 101 ? 4.879 16.574 25.261 1.00 20.09 101 ILE A CA 1
ATOM 743 C C . ILE A 1 101 ? 3.879 15.972 26.237 1.00 22.54 101 ILE A C 1
ATOM 744 O O . ILE A 1 101 ? 4.200 15.020 26.959 1.00 24.30 101 ILE A O 1
ATOM 749 N N . ASN A 1 102 ? 2.669 16.521 26.258 1.00 23.63 102 ASN A N 1
ATOM 750 C CA . ASN A 1 102 ? 1.666 16.136 27.238 1.00 20.42 102 ASN A CA 1
ATOM 751 C C . ASN A 1 102 ? 0.806 14.989 26.725 1.00 24.93 102 ASN A C 1
ATOM 752 O O . ASN A 1 102 ? 0.533 14.874 25.527 1.00 22.66 102 ASN A O 1
ATOM 757 N N . ALA A 1 103 ? 0.379 14.137 27.653 1.00 21.27 103 ALA A N 1
ATOM 758 C CA . ALA A 1 103 ? -0.581 13.079 27.352 1.00 26.14 103 ALA A CA 1
ATOM 759 C C . ALA A 1 103 ? -1.956 13.721 27.234 1.00 29.25 103 ALA A C 1
ATOM 760 O O . ALA A 1 103 ? -2.640 13.948 28.235 1.00 26.31 103 ALA A O 1
ATOM 762 N N . ALA A 1 104 ? -2.356 14.032 26.004 1.00 25.00 104 ALA A N 1
ATOM 763 C CA . ALA A 1 104 ? -3.633 14.681 25.745 1.00 24.25 104 ALA A CA 1
ATOM 764 C C . ALA A 1 104 ? -3.979 14.490 24.278 1.00 23.61 104 ALA A C 1
ATOM 765 O O . ALA A 1 104 ? -3.099 14.286 23.437 1.00 24.37 104 ALA A O 1
ATOM 767 N N . GLY A 1 105 ? -5.272 14.566 23.983 1.00 26.03 105 GLY A N 1
ATOM 768 C CA . GLY A 1 105 ? -5.716 14.378 22.612 1.00 25.58 105 GLY A CA 1
ATOM 769 C C . GLY A 1 105 ? -5.352 12.994 22.115 1.00 25.83 105 GLY A C 1
ATOM 770 O O . GLY A 1 105 ? -5.674 11.978 22.740 1.00 22.22 105 GLY A O 1
ATOM 771 N N . ASN A 1 106 ? -4.661 12.946 20.977 1.00 25.14 106 ASN A N 1
ATOM 772 C CA . ASN A 1 106 ? -4.214 11.695 20.383 1.00 28.73 106 ASN A CA 1
ATOM 773 C C . ASN A 1 106 ? -2.770 11.362 20.742 1.00 24.32 106 ASN A C 1
ATOM 774 O O . ASN A 1 106 ? -2.126 10.579 20.037 1.00 28.76 106 ASN A O 1
ATOM 779 N N . VAL A 1 107 ? -2.250 11.938 21.824 1.00 18.84 107 VAL A N 1
ATOM 780 C CA . VAL A 1 107 ? -0.866 11.746 22.238 1.00 21.23 107 VAL A CA 1
ATOM 781 C C . VAL A 1 107 ? -0.855 11.098 23.614 1.00 19.85 107 VAL A C 1
ATOM 782 O O . VAL A 1 107 ? -1.563 11.547 24.524 1.00 22.42 107 VAL A O 1
ATOM 786 N N . GLY A 1 108 ? -0.051 10.045 23.764 1.00 21.55 108 GLY A N 1
ATOM 787 C CA . GLY A 1 108 ? 0.091 9.361 25.033 1.00 19.28 108 GLY A CA 1
ATOM 788 C C . GLY A 1 108 ? 1.443 8.687 25.110 1.00 23.63 108 GLY A C 1
ATOM 789 O O . GLY A 1 108 ? 2.163 8.570 24.116 1.00 25.67 108 GLY A O 1
ATOM 790 N N . TYR A 1 109 ? 1.783 8.239 26.315 1.00 20.21 109 TYR A N 1
ATOM 791 C CA . TYR A 1 109 ? 3.064 7.596 26.563 1.00 22.15 109 TYR A CA 1
ATOM 792 C C . TYR A 1 109 ? 2.944 6.089 26.394 1.00 22.31 109 TYR A C 1
ATOM 793 O O . TYR A 1 109 ? 1.946 5.482 26.792 1.00 22.72 109 TYR A O 1
ATOM 802 N N . ALA A 1 110 ? 3.970 5.489 25.803 1.00 20.24 110 ALA A N 1
ATOM 803 C CA . ALA A 1 110 ? 3.968 4.051 25.597 1.00 18.12 110 ALA A CA 1
ATOM 804 C C . ALA A 1 110 ? 4.190 3.315 26.912 1.00 21.72 110 ALA A C 1
ATOM 805 O O . ALA A 1 110 ? 4.828 3.823 27.839 1.00 22.41 110 ALA A O 1
ATOM 807 N N . THR A 1 111 ? 3.639 2.109 26.992 1.00 20.35 111 THR A N 1
ATOM 808 C CA . THR A 1 111 ? 3.980 1.161 28.043 1.00 20.34 111 THR A CA 1
ATOM 809 C C . THR A 1 111 ? 4.958 0.156 27.450 1.00 17.90 111 THR A C 1
ATOM 810 O O . THR A 1 111 ? 4.676 -0.450 26.411 1.00 19.69 111 THR A O 1
ATOM 814 N N . LEU A 1 112 ? 6.113 0.006 28.086 1.00 20.98 112 LEU A N 1
ATOM 815 C CA . LEU A 1 112 ? 7.170 -0.836 27.551 1.00 21.70 112 LEU A CA 1
ATOM 816 C C . LEU A 1 112 ? 7.088 -2.239 28.133 1.00 20.11 112 LEU A C 1
ATOM 817 O O . LEU A 1 112 ? 6.607 -2.444 29.252 1.00 22.44 112 LEU A O 1
ATOM 822 N N . ALA A 1 113 ? 7.559 -3.211 27.356 1.00 19.72 113 ALA A N 1
ATOM 823 C CA . ALA A 1 113 ? 7.694 -4.565 27.869 1.00 21.07 113 ALA A CA 1
ATOM 824 C C . ALA A 1 113 ? 8.644 -4.574 29.060 1.00 17.75 113 ALA A C 1
ATOM 825 O O . ALA A 1 113 ? 9.649 -3.858 29.078 1.00 24.91 113 ALA A O 1
ATOM 827 N N . ALA A 1 114 ? 8.312 -5.378 30.064 1.00 22.22 114 ALA A N 1
ATOM 828 C CA . ALA A 1 114 ? 9.150 -5.463 31.249 1.00 20.41 114 ALA A CA 1
ATOM 829 C C . ALA A 1 114 ? 10.420 -6.252 30.948 1.00 21.19 114 ALA A C 1
ATOM 830 O O . ALA A 1 114 ? 10.510 -6.988 29.962 1.00 18.24 114 ALA A O 1
ATOM 832 N N . ALA A 1 115 ? 11.414 -6.093 31.826 1.00 24.15 115 ALA A N 1
ATOM 833 C CA . ALA A 1 115 ? 12.681 -6.793 31.641 1.00 20.58 115 ALA A CA 1
ATOM 834 C C . ALA A 1 115 ? 12.504 -8.306 31.683 1.00 23.24 115 ALA A C 1
ATOM 835 O O . ALA A 1 115 ? 13.257 -9.036 31.029 1.00 23.38 115 ALA A O 1
ATOM 837 N N . ASN A 1 116 ? 11.517 -8.796 32.433 1.00 18.71 116 ASN A N 1
ATOM 838 C CA . ASN A 1 116 ? 11.272 -10.226 32.568 1.00 23.74 116 ASN A CA 1
ATOM 839 C C . ASN A 1 116 ? 10.199 -10.733 31.609 1.00 25.40 116 ASN A C 1
ATOM 840 O O . ASN A 1 116 ? 9.636 -11.811 31.832 1.00 26.13 116 ASN A O 1
ATOM 845 N N . ALA A 1 117 ? 9.910 -9.983 30.549 1.00 22.92 117 ALA A N 1
ATOM 846 C CA . ALA A 1 117 ? 8.854 -10.364 29.626 1.00 24.90 117 ALA A CA 1
ATOM 847 C C . ALA A 1 117 ? 9.223 -11.646 28.879 1.00 23.04 117 ALA A C 1
ATOM 848 O O . ALA A 1 117 ? 10.404 -11.936 28.670 1.00 22.39 117 ALA A O 1
ATOM 850 N N . PRO A 1 118 ? 8.225 -12.436 28.466 1.00 24.66 118 PRO A N 1
ATOM 851 C CA . PRO A 1 118 ? 8.511 -13.594 27.609 1.00 25.84 118 PRO A CA 1
ATOM 852 C C . PRO A 1 118 ? 8.895 -13.158 26.204 1.00 27.24 118 PRO A C 1
ATOM 853 O O . PRO A 1 118 ? 8.866 -11.961 25.899 1.00 20.90 118 PRO A O 1
ATOM 857 N N . ASP A 1 119 ? 9.250 -14.107 25.336 1.00 24.13 119 ASP A N 1
ATOM 858 C CA . ASP A 1 119 ? 9.708 -13.748 23.999 1.00 25.29 119 ASP A CA 1
ATOM 859 C C . ASP A 1 119 ? 8.567 -13.500 23.019 1.00 18.44 119 ASP A C 1
ATOM 860 O O . ASP A 1 119 ? 8.828 -13.049 21.898 1.00 22.67 119 ASP A O 1
ATOM 865 N N . TYR A 1 120 ? 7.325 -13.788 23.409 1.00 17.51 120 TYR A N 1
ATOM 866 C CA . TYR A 1 120 ? 6.128 -13.507 22.616 1.00 20.57 120 TYR A CA 1
ATOM 867 C C . TYR A 1 120 ? 6.092 -14.278 21.300 1.00 18.16 120 TYR A C 1
ATOM 868 O O . TYR A 1 120 ? 5.372 -13.888 20.378 1.00 19.91 120 TYR A O 1
ATOM 877 N N . ALA A 1 121 ? 6.848 -15.369 21.192 1.00 18.40 121 ALA A N 1
ATOM 878 C CA . ALA A 1 121 ? 6.873 -16.139 19.955 1.00 20.58 121 ALA A CA 1
ATOM 879 C C . ALA A 1 121 ? 5.484 -16.672 19.627 1.00 21.65 121 ALA A C 1
ATOM 880 O O . ALA A 1 121 ? 4.829 -17.298 20.466 1.00 18.25 121 ALA A O 1
ATOM 882 N N . GLY A 1 122 ? 5.029 -16.407 18.402 1.00 22.15 122 GLY A N 1
ATOM 883 C CA . GLY A 1 122 ? 3.714 -16.815 17.964 1.00 22.71 122 GLY A CA 1
ATOM 884 C C . GLY A 1 122 ? 2.603 -15.831 18.262 1.00 21.65 122 GLY A C 1
ATOM 885 O O . GLY A 1 122 ? 1.466 -16.056 17.827 1.00 25.23 122 GLY A O 1
ATOM 886 N N . ASP A 1 123 ? 2.888 -14.752 18.986 1.00 23.53 123 ASP A N 1
ATOM 887 C CA . ASP A 1 123 ? 1.871 -13.764 19.310 1.00 23.46 123 ASP A CA 1
ATOM 888 C C . ASP A 1 123 ? 1.646 -12.811 18.144 1.00 25.80 123 ASP A C 1
ATOM 889 O O . ASP A 1 123 ? 2.533 -12.585 17.316 1.00 22.46 123 ASP A O 1
ATOM 894 N N . GLN A 1 124 ? 0.444 -12.245 18.092 1.00 20.74 124 GLN A N 1
ATOM 895 C CA . GLN A 1 124 ? 0.153 -11.182 17.144 1.00 18.68 124 GLN A CA 1
ATOM 896 C C . GLN A 1 124 ? 0.781 -9.875 17.613 1.00 18.31 124 GLN A C 1
ATOM 897 O O . GLN A 1 124 ? 0.939 -9.631 18.813 1.00 17.85 124 GLN A O 1
ATOM 903 N N . ALA A 1 125 ? 1.145 -9.032 16.650 1.00 18.18 125 ALA A N 1
ATOM 904 C CA . ALA A 1 125 ? 1.741 -7.739 16.954 1.00 19.07 125 ALA A CA 1
ATOM 905 C C . ALA A 1 125 ? 1.498 -6.802 15.782 1.00 21.92 125 ALA A C 1
ATOM 906 O O . ALA A 1 125 ? 1.181 -7.236 14.671 1.00 20.89 125 ALA A O 1
ATOM 908 N N . ARG A 1 126 ? 1.653 -5.508 16.044 1.00 17.21 126 ARG A N 1
ATOM 909 C CA . ARG A 1 126 ? 1.430 -4.473 15.047 1.00 17.63 126 ARG A CA 1
ATOM 910 C C . ARG A 1 126 ? 2.698 -3.658 14.837 1.00 21.89 126 ARG A C 1
ATOM 911 O O . ARG A 1 126 ? 3.406 -3.334 15.796 1.00 19.65 126 ARG A O 1
ATOM 919 N N . LEU A 1 127 ? 2.978 -3.334 13.578 1.00 17.59 127 LEU A N 1
ATOM 920 C CA . LEU A 1 127 ? 4.030 -2.399 13.208 1.00 19.35 127 LEU A CA 1
ATOM 921 C C . LEU A 1 127 ? 3.386 -1.132 12.668 1.00 23.35 127 LEU A C 1
ATOM 922 O O . LEU A 1 127 ? 2.418 -1.202 11.908 1.00 20.76 127 LEU A O 1
ATOM 927 N N . SER A 1 128 ? 3.922 0.025 13.056 1.00 19.62 128 SER A N 1
ATOM 928 C CA . SER A 1 128 ? 3.370 1.305 12.632 1.00 17.46 128 SER A CA 1
ATOM 929 C C . SER A 1 128 ? 4.500 2.237 12.211 1.00 16.79 128 SER A C 1
ATOM 930 O O . SER A 1 128 ? 5.664 2.029 12.558 1.00 18.10 128 SER A O 1
ATOM 933 N N . GLY A 1 129 ? 4.143 3.260 11.451 1.00 21.75 129 GLY A N 1
ATOM 934 C CA . GLY A 1 129 ? 5.117 4.221 10.968 1.00 15.27 129 GLY A CA 1
ATOM 935 C C . GLY A 1 129 ? 4.710 4.796 9.626 1.00 17.01 129 GLY A C 1
ATOM 936 O O . GLY A 1 129 ? 3.705 4.415 9.031 1.00 22.26 129 GLY A O 1
ATOM 937 N N . TRP A 1 130 ? 5.525 5.745 9.160 1.00 15.18 130 TRP A N 1
ATOM 938 C CA . TRP A 1 130 ? 5.333 6.395 7.871 1.00 23.10 130 TRP A CA 1
ATOM 939 C C . TRP A 1 130 ? 6.305 5.887 6.812 1.00 21.72 130 TRP A C 1
ATOM 940 O O . TRP A 1 130 ? 6.560 6.591 5.830 1.00 22.85 130 TRP A O 1
ATOM 951 N N . GLY A 1 131 ? 6.858 4.693 6.993 1.00 18.50 131 GLY A N 1
ATOM 952 C CA . GLY A 1 131 ? 7.796 4.148 6.030 1.00 17.50 131 GLY A CA 1
ATOM 953 C C . GLY A 1 131 ? 7.158 3.930 4.670 1.00 16.82 131 GLY A C 1
ATOM 954 O O . GLY A 1 131 ? 5.952 4.067 4.472 1.00 20.27 131 GLY A O 1
ATOM 955 N N . LYS A 1 132 ? 8.008 3.584 3.705 1.00 17.16 132 LYS A N 1
ATOM 956 C CA . LYS A 1 132 ? 7.535 3.350 2.348 1.00 17.53 132 LYS A CA 1
ATOM 957 C C . LYS A 1 132 ? 6.518 2.214 2.323 1.00 18.20 132 LYS A C 1
ATOM 958 O O . LYS A 1 132 ? 6.596 1.259 3.100 1.00 19.74 132 LYS A O 1
ATOM 964 N N . LEU A 1 133 ? 5.542 2.336 1.422 1.00 14.63 133 LEU A N 1
ATOM 965 C CA . LEU A 1 133 ? 4.529 1.302 1.256 1.00 20.29 133 LEU A CA 1
ATOM 966 C C . LEU A 1 133 ? 5.018 0.138 0.409 1.00 18.41 133 LEU A C 1
ATOM 967 O O . LEU A 1 133 ? 4.408 -0.936 0.439 1.00 17.91 133 LEU A O 1
ATOM 972 N N . HIS A 1 134 ? 6.098 0.330 -0.344 1.00 19.12 134 HIS A N 1
ATOM 973 C CA . HIS A 1 134 ? 6.646 -0.706 -1.203 1.00 16.61 134 HIS A CA 1
ATOM 974 C C . HIS A 1 134 ? 8.134 -0.440 -1.372 1.00 19.61 134 HIS A C 1
ATOM 975 O O . HIS A 1 134 ? 8.569 0.714 -1.399 1.00 22.82 134 HIS A O 1
ATOM 982 N N . GLY A 1 135 ? 8.910 -1.522 -1.479 1.00 18.44 135 GLY A N 1
ATOM 983 C CA . GLY A 1 135 ? 10.357 -1.384 -1.542 1.00 18.32 135 GLY A CA 1
ATOM 984 C C . GLY A 1 135 ? 10.846 -0.591 -2.739 1.00 26.79 135 GLY A C 1
ATOM 985 O O . GLY A 1 135 ? 11.917 0.019 -2.688 1.00 21.96 135 GLY A O 1
ATOM 986 N N . ALA A 1 136 ? 10.075 -0.580 -3.827 1.00 20.30 136 ALA A N 1
ATOM 987 C CA . ALA A 1 136 ? 10.467 0.127 -5.039 1.00 20.89 136 ALA A CA 1
ATOM 988 C C . ALA A 1 136 ? 10.016 1.582 -5.062 1.00 21.19 136 ALA A C 1
ATOM 989 O O . ALA A 1 136 ? 10.424 2.322 -5.964 1.00 23.26 136 ALA A O 1
ATOM 991 N N . ASP A 1 137 ? 9.192 2.007 -4.106 1.00 14.59 137 ASP A N 1
ATOM 992 C CA . ASP A 1 137 ? 8.707 3.381 -4.083 1.00 16.17 137 ASP A CA 1
ATOM 993 C C . ASP A 1 137 ? 9.850 4.361 -3.836 1.00 24.03 137 ASP A C 1
ATOM 994 O O . ASP A 1 137 ? 10.832 4.051 -3.157 1.00 23.31 137 ASP A O 1
ATOM 999 N N . ASP A 1 138 ? 9.706 5.564 -4.398 1.00 21.55 138 ASP A N 1
ATOM 1000 C CA . ASP A 1 138 ? 10.714 6.603 -4.211 1.00 24.92 138 ASP A CA 1
ATOM 1001 C C . ASP A 1 138 ? 10.623 7.239 -2.830 1.00 28.98 138 ASP A C 1
ATOM 1002 O O . ASP A 1 138 ? 11.650 7.581 -2.234 1.00 25.54 138 ASP A O 1
ATOM 1007 N N . GLY A 1 139 ? 9.407 7.409 -2.306 1.00 27.08 139 GLY A N 1
ATOM 1008 C CA . GLY A 1 139 ? 9.190 8.186 -1.104 1.00 30.48 139 GLY A CA 1
ATOM 1009 C C . GLY A 1 139 ? 8.427 7.411 -0.044 1.00 27.62 139 GLY A C 1
ATOM 1010 O O . GLY A 1 139 ? 8.013 6.269 -0.251 1.00 23.29 139 GLY A O 1
ATOM 1011 N N . ILE A 1 140 ? 8.246 8.075 1.097 1.00 18.95 140 ILE A N 1
ATOM 1012 C CA . ILE A 1 140 ? 7.606 7.482 2.264 1.00 23.33 140 ILE A CA 1
ATOM 1013 C C . ILE A 1 140 ? 6.095 7.641 2.165 1.00 28.60 140 ILE A C 1
ATOM 1014 O O . ILE A 1 140 ? 5.580 8.249 1.219 1.00 19.56 140 ILE A O 1
ATOM 1019 N N . ALA A 1 141 ? 5.378 7.098 3.144 1.00 24.50 141 ALA A N 1
ATOM 1020 C CA . ALA A 1 141 ? 3.928 7.198 3.173 1.00 19.28 141 ALA A CA 1
ATOM 1021 C C . ALA A 1 141 ? 3.494 8.548 3.729 1.00 22.32 141 ALA A C 1
ATOM 1022 O O . ALA A 1 141 ? 4.143 9.123 4.608 1.00 22.89 141 ALA A O 1
ATOM 1024 N N . ASP A 1 142 ? 2.379 9.054 3.202 1.00 24.92 142 ASP A N 1
ATOM 1025 C CA . ASP A 1 142 ? 1.849 10.325 3.680 1.00 21.87 142 ASP A CA 1
ATOM 1026 C C . ASP A 1 142 ? 1.016 10.145 4.943 1.00 19.54 142 ASP A C 1
ATOM 1027 O O . ASP A 1 142 ? 1.114 10.951 5.874 1.00 22.17 142 ASP A O 1
ATOM 1032 N N . THR A 1 143 ? 0.200 9.097 4.994 1.00 23.65 143 THR A N 1
ATOM 1033 C CA . THR A 1 143 ? -0.652 8.815 6.139 1.00 19.54 143 THR A CA 1
ATOM 1034 C C . THR A 1 143 ? -0.055 7.679 6.959 1.00 21.23 143 THR A C 1
ATOM 1035 O O . THR A 1 143 ? 0.482 6.717 6.403 1.00 20.92 143 THR A O 1
ATOM 1039 N N . LEU A 1 144 ? -0.145 7.806 8.283 1.00 24.38 144 LEU A N 1
ATOM 1040 C CA . LEU A 1 144 ? 0.390 6.790 9.181 1.00 19.43 144 LEU A CA 1
ATOM 1041 C C . LEU A 1 144 ? -0.212 5.426 8.870 1.00 17.87 144 LEU A C 1
ATOM 1042 O O . LEU A 1 144 ? -1.433 5.279 8.761 1.00 18.85 144 LEU A O 1
ATOM 1047 N N . GLN A 1 145 ? 0.655 4.431 8.724 1.00 16.24 145 GLN A N 1
ATOM 1048 C CA . GLN A 1 145 ? 0.263 3.074 8.383 1.00 19.18 145 GLN A CA 1
ATOM 1049 C C . GLN A 1 145 ? 0.473 2.143 9.568 1.00 21.53 145 GLN A C 1
ATOM 1050 O O . GLN A 1 145 ? 1.240 2.432 10.490 1.00 18.55 145 GLN A O 1
ATOM 1056 N N . TYR A 1 146 ? -0.223 1.011 9.526 1.00 20.03 146 TYR A N 1
ATOM 1057 C CA . TYR A 1 146 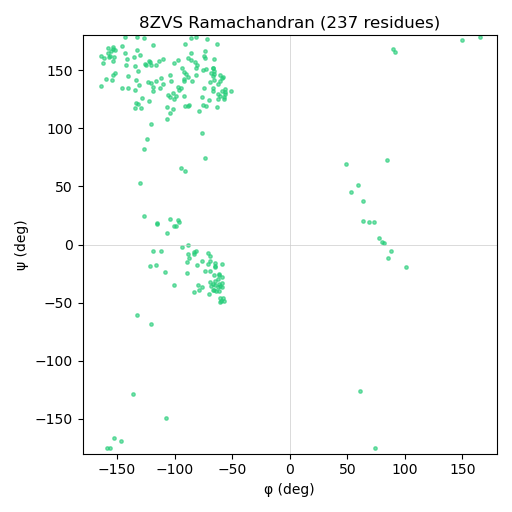? 0.014 -0.064 10.474 1.00 17.61 146 TYR A CA 1
ATOM 1058 C C . TYR A 1 146 ? -0.365 -1.381 9.816 1.00 18.18 146 TYR A C 1
ATOM 1059 O O . TYR A 1 146 ? -1.096 -1.415 8.823 1.00 24.00 146 TYR A O 1
ATOM 1068 N N . VAL A 1 147 ? 0.147 -2.471 10.382 1.00 18.98 147 VAL A N 1
ATOM 1069 C CA . VAL A 1 147 ? -0.134 -3.805 9.868 1.00 16.74 147 VAL A CA 1
ATOM 1070 C C . VAL A 1 147 ? -0.049 -4.795 11.019 1.00 19.87 147 VAL A C 1
ATOM 1071 O O . VAL A 1 147 ? 0.723 -4.613 11.964 1.00 21.61 147 VAL A O 1
ATOM 1075 N N . VAL A 1 148 ? -0.868 -5.838 10.944 1.00 21.12 148 VAL A N 1
ATOM 1076 C CA . VAL A 1 148 ? -0.858 -6.914 11.927 1.00 17.88 148 VAL A CA 1
ATOM 1077 C C . VAL A 1 148 ? 0.032 -8.033 11.404 1.00 19.57 148 VAL A C 1
ATOM 1078 O O . VAL A 1 148 ? -0.055 -8.409 10.229 1.00 22.55 148 VAL A O 1
ATOM 1082 N N . THR A 1 149 ? 0.894 -8.561 12.268 1.00 18.98 149 THR A N 1
ATOM 1083 C CA . THR A 1 149 ? 1.807 -9.628 11.883 1.00 17.06 149 THR A CA 1
ATOM 1084 C C . THR A 1 149 ? 2.019 -10.541 13.089 1.00 18.29 149 THR A C 1
ATOM 1085 O O . THR A 1 149 ? 1.311 -10.441 14.097 1.00 18.80 149 THR A O 1
ATOM 1089 N N . THR A 1 150 ? 2.995 -11.442 12.984 1.00 19.19 150 THR A N 1
ATOM 1090 C CA . THR A 1 150 ? 3.203 -12.492 13.973 1.00 23.25 150 THR A CA 1
ATOM 1091 C C . THR A 1 150 ? 4.653 -12.504 14.433 1.00 23.20 150 THR A C 1
ATOM 1092 O O . THR A 1 150 ? 5.568 -12.591 13.608 1.00 23.19 150 THR A O 1
ATOM 1096 N N . VAL A 1 151 ? 4.855 -12.433 15.750 1.00 21.34 151 VAL A N 1
ATOM 1097 C CA . VAL A 1 151 ? 6.192 -12.550 16.319 1.00 18.51 151 VAL A CA 1
ATOM 1098 C C . VAL A 1 151 ? 6.697 -13.976 16.143 1.00 21.35 151 VAL A C 1
ATOM 1099 O O . VAL A 1 151 ? 5.943 -14.946 16.293 1.00 18.26 151 VAL A O 1
ATOM 1103 N N . ARG A 1 152 ? 7.981 -14.112 15.818 1.00 20.50 152 ARG A N 1
ATOM 1104 C CA . ARG A 1 152 ? 8.604 -15.411 15.626 1.00 16.29 152 ARG A CA 1
ATOM 1105 C C . ARG A 1 152 ? 9.776 -15.579 16.584 1.00 18.90 152 ARG A C 1
ATOM 1106 O O . ARG A 1 152 ? 10.349 -14.604 17.079 1.00 19.72 152 ARG A O 1
ATOM 1114 N N . SER A 1 153 ? 10.124 -16.837 16.845 1.00 23.55 153 SER A N 1
ATOM 1115 C CA . SER A 1 153 ? 11.250 -17.150 17.711 1.00 24.36 153 SER A CA 1
ATOM 1116 C C . SER A 1 153 ? 12.569 -16.872 16.997 1.00 24.28 153 SER A C 1
ATOM 1117 O O . SER A 1 153 ? 12.621 -16.705 15.776 1.00 23.02 153 SER A O 1
ATOM 1120 N N . THR A 1 154 ? 13.652 -16.848 17.779 1.00 19.77 154 THR A N 1
ATOM 1121 C CA . THR A 1 154 ? 14.966 -16.523 17.229 1.00 19.64 154 THR A CA 1
ATOM 1122 C C . THR A 1 154 ? 15.341 -17.469 16.093 1.00 25.91 154 THR A C 1
ATOM 1123 O O . THR A 1 154 ? 15.754 -17.028 15.015 1.00 19.99 154 THR A O 1
ATOM 1127 N N . ALA A 1 155 ? 15.197 -18.779 16.314 1.00 21.13 155 ALA A N 1
ATOM 1128 C CA . ALA A 1 155 ? 15.545 -19.736 15.267 1.00 20.33 155 ALA A CA 1
ATOM 1129 C C . ALA A 1 155 ? 14.605 -19.618 14.075 1.00 18.90 155 ALA A C 1
ATOM 1130 O O . ALA A 1 155 ? 15.039 -19.726 12.922 1.00 21.45 155 ALA A O 1
ATOM 1132 N N . ASP A 1 156 ? 13.313 -19.398 14.333 1.00 17.72 156 ASP A N 1
ATOM 1133 C CA . ASP A 1 156 ? 12.356 -19.213 13.246 1.00 19.98 156 ASP A CA 1
ATOM 1134 C C . ASP A 1 156 ? 12.714 -17.994 12.406 1.00 26.81 156 ASP A C 1
ATOM 1135 O O . ASP A 1 156 ? 12.602 -18.023 11.173 1.00 19.36 156 ASP A O 1
ATOM 1140 N N . CYS A 1 157 ? 13.153 -16.913 13.058 1.00 21.56 157 CYS A N 1
ATOM 1141 C CA . CYS A 1 157 ? 13.581 -15.719 12.334 1.00 23.00 157 CYS A CA 1
ATOM 1142 C C . CYS A 1 157 ? 14.739 -16.029 11.391 1.00 25.44 157 CYS A C 1
ATOM 1143 O O . CYS A 1 157 ? 14.724 -15.642 10.217 1.00 23.03 157 CYS A O 1
ATOM 1146 N N . ASN A 1 158 ? 15.765 -16.710 11.902 1.00 20.37 158 ASN A N 1
ATOM 1147 C CA . ASN A 1 158 ? 16.949 -16.985 11.097 1.00 20.73 158 ASN A CA 1
ATOM 1148 C C . ASN A 1 158 ? 16.657 -17.981 9.989 1.00 24.32 158 ASN A C 1
ATOM 1149 O O . ASN A 1 158 ? 17.271 -17.908 8.921 1.00 24.86 158 ASN A O 1
ATOM 1154 N N . ALA A 1 159 ? 15.734 -18.917 10.220 1.00 19.99 159 ALA A N 1
ATOM 1155 C CA . ALA A 1 159 ? 15.356 -19.850 9.164 1.00 22.79 159 ALA A CA 1
ATOM 1156 C C . ALA A 1 159 ? 14.685 -19.125 8.004 1.00 21.70 159 ALA A C 1
ATOM 1157 O O . ALA A 1 159 ? 14.865 -19.498 6.838 1.00 21.61 159 ALA A O 1
ATOM 1159 N N . ARG A 1 160 ? 13.912 -18.081 8.303 1.00 17.06 160 ARG A N 1
ATOM 1160 C CA . ARG A 1 160 ? 13.229 -17.308 7.274 1.00 18.66 160 ARG A CA 1
ATOM 1161 C C . ARG A 1 160 ? 14.130 -16.272 6.615 1.00 24.74 160 ARG A C 1
ATOM 1162 O O . ARG A 1 160 ? 13.699 -15.624 5.655 1.00 21.78 160 ARG A O 1
ATOM 1170 N N . MET A 1 161 ? 15.355 -16.107 7.096 1.00 24.84 1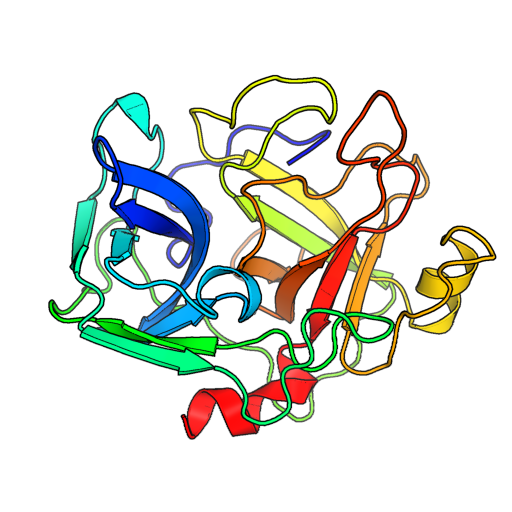61 MET A N 1
ATOM 1171 C CA . MET A 1 161 ? 16.313 -15.151 6.569 1.00 20.41 161 MET A CA 1
ATOM 1172 C C . MET A 1 161 ? 17.085 -15.748 5.403 1.00 24.86 161 MET A C 1
ATOM 1173 O O . MET A 1 161 ? 17.156 -16.971 5.250 1.00 22.91 161 MET A O 1
ATOM 1178 N N . PRO A 1 162 ? 17.672 -14.907 4.550 1.00 26.80 162 PRO A N 1
ATOM 1179 C CA . PRO A 1 162 ? 18.633 -15.422 3.571 1.00 27.89 162 PRO A CA 1
ATOM 1180 C C . PRO A 1 162 ? 19.776 -16.126 4.286 1.00 33.31 162 PRO A C 1
ATOM 1181 O O . PRO A 1 162 ? 20.201 -15.712 5.367 1.00 26.50 162 PRO A O 1
ATOM 1185 N N . GLU A 1 163 ? 20.267 -17.204 3.670 1.00 28.90 163 GLU A N 1
ATOM 1186 C CA . GLU A 1 163 ? 21.223 -18.076 4.347 1.00 28.96 163 GLU A CA 1
ATOM 1187 C C . GLU A 1 163 ? 22.483 -17.331 4.768 1.00 27.69 163 GLU A C 1
ATOM 1188 O O . GLU A 1 163 ? 23.129 -17.715 5.750 1.00 29.01 163 GLU A O 1
ATOM 1194 N N . HIS A 1 164 ? 22.843 -16.267 4.056 1.00 28.73 164 HIS A N 1
ATOM 1195 C CA . HIS A 1 164 ? 24.021 -15.478 4.388 1.00 28.17 164 HIS A CA 1
ATOM 1196 C C . HIS A 1 164 ? 23.730 -14.359 5.381 1.00 27.21 164 HIS A C 1
ATOM 1197 O O . HIS A 1 164 ? 24.652 -13.620 5.742 1.00 30.60 164 HIS A O 1
ATOM 1204 N N . ILE A 1 165 ? 22.481 -14.209 5.824 1.00 34.17 165 ILE A N 1
ATOM 1205 C CA . ILE A 1 165 ? 22.117 -13.168 6.782 1.00 28.44 165 ILE A CA 1
ATOM 1206 C C . ILE A 1 165 ? 21.327 -13.787 7.929 1.00 28.85 165 ILE A C 1
ATOM 1207 O O . ILE A 1 165 ? 20.225 -13.332 8.259 1.00 30.43 165 ILE A O 1
ATOM 1212 N N . GLN A 1 166 ? 21.878 -14.832 8.543 1.00 28.47 166 GLN A N 1
ATOM 1213 C CA . GLN A 1 166 ? 21.246 -15.462 9.704 1.00 30.90 166 GLN A CA 1
ATOM 1214 C C . GLN A 1 166 ? 21.835 -14.861 10.981 1.00 25.44 166 GLN A C 1
ATOM 1215 O O . GLN A 1 166 ? 22.513 -15.516 11.774 1.00 24.93 166 GLN A O 1
ATOM 1221 N N . ASN A 1 167 ? 21.548 -13.570 11.171 1.00 22.25 167 ASN A N 1
ATOM 1222 C CA . ASN A 1 167 ? 22.156 -12.786 12.240 1.00 27.41 167 ASN A CA 1
ATOM 1223 C C . ASN A 1 167 ? 21.139 -12.303 13.269 1.00 25.83 167 ASN A C 1
ATOM 1224 O O . ASN A 1 167 ? 21.423 -11.366 14.021 1.00 22.91 167 ASN A O 1
ATOM 1229 N N . VAL A 1 168 ? 19.957 -12.917 13.322 1.00 27.15 168 VAL A N 1
ATOM 1230 C CA . VAL A 1 168 ? 18.983 -12.562 14.347 1.00 19.28 168 VAL A CA 1
ATOM 1231 C C . VAL A 1 168 ? 19.433 -13.138 15.682 1.00 18.19 168 VAL A C 1
ATOM 1232 O O . VAL A 1 168 ? 19.850 -14.301 15.768 1.00 22.33 168 VAL A O 1
ATOM 1236 N N . MET A 1 169 ? 19.358 -12.324 16.731 1.00 20.49 169 MET A N 1
ATOM 1237 C CA . MET A 1 169 ? 19.790 -12.700 18.068 1.00 19.98 169 MET A CA 1
ATOM 1238 C C . MET A 1 169 ? 18.613 -12.636 19.033 1.00 21.37 169 MET A C 1
ATOM 1239 O O . MET A 1 169 ? 17.525 -12.161 18.697 1.00 21.28 169 MET A O 1
ATOM 1244 N N . ASP A 1 170 ? 18.849 -13.119 20.256 1.00 20.68 170 ASP A N 1
ATOM 1245 C CA . ASP A 1 170 ? 17.821 -13.038 21.288 1.00 21.13 170 ASP A CA 1
ATOM 1246 C C . ASP A 1 170 ? 17.526 -11.594 21.671 1.00 19.80 170 ASP A C 1
ATOM 1247 O O . ASP A 1 170 ? 16.415 -11.289 22.119 1.00 19.79 170 ASP A O 1
ATOM 1252 N N . GLN A 1 171 ? 18.500 -10.695 21.503 1.00 21.09 171 GLN A N 1
ATOM 1253 C CA . GLN A 1 171 ? 18.261 -9.276 21.736 1.00 19.39 171 GLN A CA 1
ATOM 1254 C C . GLN A 1 171 ? 17.381 -8.649 20.663 1.00 20.64 171 GLN A C 1
ATOM 1255 O O . GLN A 1 171 ? 16.995 -7.484 20.805 1.00 18.24 171 GLN A O 1
ATOM 1261 N N . HIS A 1 172 ? 17.067 -9.384 19.601 1.00 20.25 172 HIS A N 1
ATOM 1262 C CA . HIS A 1 172 ? 16.120 -8.956 18.585 1.00 19.07 172 HIS A CA 1
ATOM 1263 C C . HIS A 1 172 ? 14.749 -9.561 18.855 1.00 17.33 172 HIS A C 1
ATOM 1264 O O . HIS A 1 172 ? 14.612 -10.576 19.543 1.00 19.96 172 HIS A O 1
ATOM 1271 N N . ILE A 1 173 ? 13.728 -8.923 18.294 1.00 18.20 173 ILE A N 1
ATOM 1272 C CA . ILE A 1 173 ? 12.404 -9.520 18.172 1.00 21.27 173 ILE A CA 1
ATOM 1273 C C . ILE A 1 173 ? 11.955 -9.314 16.732 1.00 20.53 173 ILE A C 1
ATOM 1274 O O . ILE A 1 173 ? 11.901 -8.176 16.250 1.00 23.20 173 ILE A O 1
ATOM 1279 N N . CYS A 1 174 ? 11.680 -10.408 16.028 1.00 19.40 174 CYS A N 1
ATOM 1280 C CA . CYS A 1 174 ? 11.328 -10.310 14.621 1.00 20.95 174 CYS A CA 1
ATOM 1281 C C . CYS A 1 174 ? 9.885 -10.742 14.403 1.00 18.96 174 CYS A C 1
ATOM 1282 O O . CYS A 1 174 ? 9.295 -11.468 15.208 1.00 19.09 174 CYS A O 1
ATOM 1285 N N . VAL A 1 175 ? 9.322 -10.269 13.296 1.00 16.25 175 VAL A N 1
ATOM 1286 C CA . VAL A 1 175 ? 7.970 -10.610 12.881 1.00 18.64 175 VAL A CA 1
ATOM 1287 C C . VAL A 1 175 ? 8.008 -10.999 11.413 1.00 20.79 175 VAL A C 1
ATOM 1288 O O . VAL A 1 175 ? 8.846 -10.514 10.645 1.00 20.00 175 VAL A O 1
ATOM 1292 N N . HIS A 1 176 ? 7.100 -11.891 11.028 1.00 18.07 176 HIS A N 1
ATOM 1293 C CA . HIS A 1 176 ? 7.011 -12.328 9.645 1.00 20.30 176 HIS A CA 1
ATOM 1294 C C . HIS A 1 176 ? 5.676 -13.022 9.432 1.00 24.87 176 HIS A C 1
ATOM 1295 O O . HIS A 1 176 ? 5.243 -13.819 10.268 1.00 20.95 176 HIS A O 1
ATOM 1302 N N . SER A 1 177 ? 5.031 -12.704 8.315 1.00 23.39 177 SER A N 1
ATOM 1303 C CA . SER A 1 177 ? 3.816 -13.386 7.901 1.00 27.06 177 SER A CA 1
ATOM 1304 C C . SER A 1 177 ? 4.176 -14.608 7.069 1.00 24.98 177 SER A C 1
ATOM 1305 O O . SER A 1 177 ? 5.141 -14.588 6.300 1.00 26.14 177 SER A O 1
ATOM 1308 N N . ASP A 1 178 ? 3.398 -15.679 7.232 1.00 21.44 178 ASP A N 1
ATOM 1309 C CA . ASP A 1 178 ? 3.614 -16.860 6.406 1.00 26.04 178 ASP A CA 1
ATOM 1310 C C . ASP A 1 178 ? 3.239 -16.612 4.952 1.00 27.41 178 ASP A C 1
ATOM 1311 O O . ASP A 1 178 ? 3.745 -17.308 4.066 1.00 30.27 178 ASP A O 1
ATOM 1316 N N . THR A 1 179 ? 2.377 -15.630 4.686 1.00 28.38 179 THR A N 1
ATOM 1317 C CA . THR A 1 179 ? 2.103 -15.201 3.322 1.00 28.83 179 THR A CA 1
ATOM 1318 C C . THR A 1 179 ? 3.219 -14.344 2.740 1.00 27.00 179 THR A C 1
ATOM 1319 O O . THR A 1 179 ? 3.243 -14.132 1.523 1.00 28.27 179 THR A O 1
ATOM 1323 N N . GLY A 1 180 ? 4.134 -13.853 3.572 1.00 22.71 180 GLY A N 1
ATOM 1324 C CA . GLY A 1 180 ? 5.235 -13.035 3.086 1.00 21.05 180 GLY A CA 1
ATOM 1325 C C . GLY A 1 180 ? 4.797 -11.731 2.459 1.00 20.73 180 GLY A C 1
ATOM 1326 O O . GLY A 1 180 ? 5.393 -11.288 1.470 1.00 27.03 180 GLY A O 1
ATOM 1327 N N . THR A 1 181 ? 3.766 -11.097 3.018 1.00 22.87 181 THR A N 1
ATOM 1328 C CA . THR A 1 181 ? 3.182 -9.903 2.429 1.00 22.92 181 THR A CA 1
ATOM 1329 C C . THR A 1 181 ? 3.262 -8.668 3.313 1.00 26.62 181 THR A C 1
ATOM 1330 O O . THR A 1 181 ? 2.894 -7.581 2.852 1.00 25.09 181 THR A O 1
ATOM 1334 N N . THR A 1 182 ? 3.729 -8.790 4.552 1.00 21.34 182 THR A N 1
ATOM 1335 C CA . THR A 1 182 ? 3.726 -7.685 5.497 1.00 21.15 182 THR A CA 1
ATOM 1336 C C . THR A 1 182 ? 5.131 -7.455 6.040 1.00 21.30 182 THR A C 1
ATOM 1337 O O . THR A 1 182 ? 5.958 -8.370 6.077 1.00 20.71 182 THR A O 1
ATOM 1341 N N . GLY A 1 183 ? 5.392 -6.228 6.463 1.00 23.31 183 GLY A N 1
ATOM 1342 C CA . GLY A 1 183 ? 6.669 -5.909 7.068 1.00 20.98 183 GLY A CA 1
ATOM 1343 C C . GLY A 1 183 ? 6.887 -4.413 7.136 1.00 19.40 183 GLY A C 1
ATOM 1344 O O . GLY A 1 183 ? 6.060 -3.614 6.694 1.00 17.06 183 GLY A O 1
ATOM 1345 N N . SER A 1 184 ? 8.029 -4.054 7.716 1.00 15.01 184 SER A N 1
ATOM 1346 C CA . SER A 1 184 ? 8.455 -2.666 7.778 1.00 17.10 184 SER A CA 1
ATOM 1347 C C . SER A 1 184 ? 9.313 -2.318 6.564 1.00 21.21 184 SER A C 1
ATOM 1348 O O . SER A 1 184 ? 9.699 -3.178 5.767 1.00 22.01 184 SER A O 1
ATOM 1351 N N . CYS A 1 185 ? 9.618 -1.028 6.441 1.00 19.15 185 CYS A N 1
ATOM 1352 C CA . CYS A 1 185 ? 10.325 -0.492 5.289 1.00 21.96 185 CYS A CA 1
ATOM 1353 C C . CYS A 1 185 ? 11.039 0.784 5.713 1.00 15.45 185 CYS A C 1
ATOM 1354 O O . CYS A 1 185 ? 10.782 1.331 6.788 1.00 17.75 185 CYS A O 1
ATOM 1357 N N . GLN A 1 186 ? 11.949 1.250 4.855 1.00 21.94 186 GLN A N 1
ATOM 1358 C CA . GLN A 1 186 ? 12.702 2.468 5.137 1.00 20.71 186 GLN A CA 1
ATOM 1359 C C . GLN A 1 186 ? 11.761 3.608 5.509 1.00 23.16 186 GLN A C 1
ATOM 1360 O O . GLN A 1 186 ? 10.761 3.854 4.829 1.00 21.11 186 GLN A O 1
ATOM 1366 N N . GLY A 1 187 ? 12.085 4.298 6.602 1.00 18.97 187 GLY A N 1
ATOM 1367 C CA . GLY A 1 187 ? 11.213 5.284 7.195 1.00 20.07 187 GLY A CA 1
ATOM 1368 C C . GLY A 1 187 ? 10.464 4.793 8.416 1.00 19.43 187 GLY A C 1
ATOM 1369 O O . GLY A 1 187 ? 9.984 5.615 9.206 1.00 17.28 187 GLY A O 1
ATOM 1370 N N . ASP A 1 188 ? 10.353 3.476 8.588 1.00 18.12 188 ASP A N 1
ATOM 1371 C CA . ASP A 1 188 ? 9.734 2.892 9.770 1.00 22.42 188 ASP A CA 1
ATOM 1372 C C . ASP A 1 188 ? 10.724 2.651 10.900 1.00 17.82 188 ASP A C 1
ATOM 1373 O O . ASP A 1 188 ? 10.292 2.417 12.034 1.00 17.57 188 ASP A O 1
ATOM 1378 N N . SER A 1 189 ? 12.026 2.695 10.617 1.00 16.25 189 SER A N 1
ATOM 1379 C CA . SER A 1 189 ? 13.032 2.386 11.626 1.00 18.84 189 SER A CA 1
ATOM 1380 C C . SER A 1 189 ? 12.909 3.325 12.818 1.00 19.50 189 SER A C 1
ATOM 1381 O O . SER A 1 189 ? 12.596 4.509 12.670 1.00 23.11 189 SER A O 1
ATOM 1384 N N . GLY A 1 190 ? 13.150 2.783 14.011 1.00 17.74 190 GLY A N 1
ATOM 1385 C CA . GLY A 1 190 ? 12.986 3.526 15.241 1.00 18.07 190 GLY A CA 1
ATOM 1386 C C . GLY A 1 190 ? 11.580 3.535 15.799 1.00 22.76 190 GLY A C 1
ATOM 1387 O O . GLY A 1 190 ? 11.390 3.958 16.947 1.00 22.37 190 GLY A O 1
ATOM 1388 N N . GLY A 1 191 ? 10.589 3.084 15.028 1.00 18.94 191 GLY A N 1
ATOM 1389 C CA . GLY A 1 191 ? 9.221 3.062 15.486 1.00 17.59 191 GLY A CA 1
ATOM 1390 C C . GLY A 1 191 ? 8.925 1.858 16.352 1.00 20.12 191 GLY A C 1
ATOM 1391 O O . GLY A 1 191 ? 9.773 0.990 16.593 1.00 19.49 191 GLY A O 1
ATOM 1392 N N . PRO A 1 192 ? 7.689 1.792 16.840 1.00 20.32 192 PRO A N 1
ATOM 1393 C CA . PRO A 1 192 ? 7.317 0.739 17.786 1.00 15.18 192 PRO A CA 1
ATOM 1394 C C . PRO A 1 192 ? 6.742 -0.505 17.129 1.00 19.10 192 PRO A C 1
ATOM 1395 O O . PRO A 1 192 ? 6.091 -0.457 16.084 1.00 20.48 192 PRO A O 1
ATOM 1399 N N . MET A 1 193 ? 7.009 -1.639 17.771 1.00 17.62 193 MET A N 1
ATOM 1400 C CA . MET A 1 193 ? 6.236 -2.858 17.572 1.00 17.76 193 MET A CA 1
ATOM 1401 C C . MET A 1 193 ? 5.281 -2.983 18.750 1.00 18.95 193 MET A C 1
ATOM 1402 O O . MET A 1 193 ? 5.721 -3.099 19.899 1.00 20.63 193 MET A O 1
ATOM 1407 N N . THR A 1 194 ? 3.983 -2.940 18.471 1.00 16.39 194 THR A N 1
ATOM 1408 C CA . THR A 1 194 ? 2.965 -2.969 19.511 1.00 18.80 194 THR A CA 1
ATOM 1409 C C . THR A 1 194 ? 2.415 -4.381 19.652 1.00 16.19 194 THR A C 1
ATOM 1410 O O . THR A 1 194 ? 1.996 -4.992 18.664 1.00 18.42 194 THR A O 1
ATOM 1414 N N . HIS A 1 195 ? 2.423 -4.892 20.880 1.00 15.00 195 HIS A N 1
ATOM 1415 C CA . HIS A 1 195 ? 1.919 -6.230 21.152 1.00 16.42 195 HIS A CA 1
ATOM 1416 C C . HIS A 1 195 ? 0.418 -6.302 20.897 1.00 19.62 195 HIS A C 1
ATOM 1417 O O . HIS A 1 195 ? -0.325 -5.361 21.188 1.00 22.87 195 HIS A O 1
ATOM 1424 N N . GLY A 1 196 ? -0.025 -7.430 20.346 1.00 18.88 196 GLY A N 1
ATOM 1425 C CA . GLY A 1 196 ? -1.433 -7.674 20.119 1.00 19.88 196 GLY A CA 1
ATOM 1426 C C . GLY A 1 196 ? -1.903 -7.234 18.742 1.00 18.34 196 GLY A C 1
ATOM 1427 O O . GLY A 1 196 ? -1.236 -6.490 18.019 1.00 19.27 196 GLY A O 1
ATOM 1428 N N . ALA A 1 197 ? -3.093 -7.713 18.382 1.00 20.62 197 ALA A N 1
ATOM 1429 C CA . ALA A 1 197 ? -3.696 -7.384 17.098 1.00 24.27 197 ALA A CA 1
ATOM 1430 C C . ALA A 1 197 ? -4.551 -6.126 17.144 1.00 26.20 197 ALA A C 1
ATOM 1431 O O . ALA A 1 197 ? -4.745 -5.488 16.103 1.00 23.76 197 ALA A O 1
ATOM 1433 N N . SER A 1 198 ?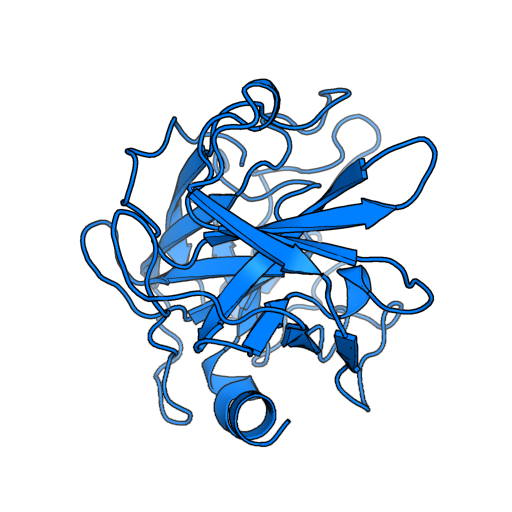 -5.063 -5.755 18.316 1.00 21.04 198 SER A N 1
ATOM 1434 C CA . SER A 1 198 ? -5.893 -4.566 18.447 1.00 23.54 198 SER A CA 1
ATOM 1435 C C . SER A 1 198 ? -5.860 -4.104 19.896 1.00 26.07 198 SER A C 1
ATOM 1436 O O . SER A 1 198 ? -5.449 -4.843 20.794 1.00 27.86 198 SER A O 1
ATOM 1439 N N . GLY A 1 199 ? -6.305 -2.869 20.109 1.00 21.18 199 GLY A N 1
ATOM 1440 C CA . GLY A 1 199 ? -6.345 -2.314 21.445 1.00 23.44 199 GLY A CA 1
ATOM 1441 C C . GLY A 1 199 ? -4.961 -1.951 21.961 1.00 21.90 199 GLY A C 1
ATOM 1442 O O . GLY A 1 199 ? -3.949 -2.043 21.267 1.00 25.50 199 GLY A O 1
ATOM 1443 N N . SER A 1 200 ? -4.940 -1.529 23.223 1.00 20.84 200 SER A N 1
ATOM 1444 C CA . SER A 1 200 ? -3.694 -1.116 23.854 1.00 21.37 200 SER A CA 1
ATOM 1445 C C . SER A 1 200 ? -2.761 -2.309 24.018 1.00 18.50 200 SER A C 1
ATOM 1446 O O . SER A 1 200 ? -3.173 -3.376 24.485 1.00 23.68 200 SER A O 1
ATOM 1449 N N . GLY A 1 201 ? -1.509 -2.128 23.626 1.00 19.88 201 GLY A N 1
ATOM 1450 C CA . GLY A 1 201 ? -0.502 -3.158 23.801 1.00 18.04 201 GLY A CA 1
ATOM 1451 C C . GLY A 1 201 ? 0.827 -2.538 24.172 1.00 19.32 201 GLY A C 1
ATOM 1452 O O . GLY A 1 201 ? 1.102 -1.376 23.862 1.00 18.25 201 GLY A O 1
ATOM 1453 N N . ASN A 1 202 ? 1.651 -3.326 24.857 1.00 19.73 202 ASN A N 1
ATOM 1454 C CA . ASN A 1 202 ? 2.994 -2.883 25.197 1.00 17.31 202 ASN A CA 1
ATOM 1455 C C . ASN A 1 202 ? 3.832 -2.711 23.937 1.00 18.01 202 ASN A C 1
ATOM 1456 O O . ASN A 1 202 ? 3.671 -3.436 22.952 1.00 22.66 202 ASN A O 1
ATOM 1461 N N . VAL A 1 203 ? 4.737 -1.737 23.972 1.00 17.21 203 VAL A N 1
ATOM 1462 C CA . VAL A 1 203 ? 5.750 -1.613 22.930 1.00 14.48 203 VAL A CA 1
ATOM 1463 C C . VAL A 1 203 ? 6.828 -2.646 23.235 1.00 17.95 203 VAL A C 1
ATOM 1464 O O . VAL A 1 203 ? 7.495 -2.575 24.269 1.00 16.59 203 VAL A O 1
ATOM 1468 N N . ILE A 1 204 ? 6.976 -3.630 22.351 1.00 18.24 204 ILE A N 1
ATOM 1469 C CA . ILE A 1 204 ? 7.877 -4.753 22.579 1.00 16.96 204 ILE A CA 1
ATOM 1470 C C . ILE A 1 204 ? 9.070 -4.755 21.639 1.00 19.40 204 ILE A C 1
ATOM 1471 O O . ILE A 1 204 ? 9.962 -5.603 21.802 1.00 16.94 204 ILE A O 1
ATOM 1476 N N . GLY A 1 205 ? 9.119 -3.850 20.666 1.00 20.22 205 GLY A N 1
ATOM 1477 C CA . GLY A 1 205 ? 10.239 -3.804 19.745 1.00 17.71 205 GLY A CA 1
ATOM 1478 C C . GLY A 1 205 ? 10.438 -2.412 19.186 1.00 17.31 205 GLY A C 1
ATOM 1479 O O . GLY A 1 205 ? 9.520 -1.585 19.175 1.00 19.76 205 GLY A O 1
ATOM 1480 N N . VAL A 1 206 ? 11.662 -2.164 18.723 1.00 15.48 206 VAL A N 1
ATOM 1481 C CA . VAL A 1 206 ? 12.036 -0.924 18.050 1.00 16.69 206 VAL A CA 1
ATOM 1482 C C . VAL A 1 206 ? 12.570 -1.296 16.674 1.00 15.24 206 VAL A C 1
ATOM 1483 O O . VAL A 1 206 ? 13.526 -2.074 16.569 1.00 22.71 206 VAL A O 1
ATOM 1487 N N . THR A 1 207 ? 11.960 -0.739 15.626 1.00 13.81 207 THR A N 1
ATOM 1488 C CA . THR A 1 207 ? 12.299 -1.121 14.257 1.00 20.86 207 THR A CA 1
ATOM 1489 C C . THR A 1 207 ? 13.783 -0.907 13.980 1.00 16.79 207 THR A C 1
ATOM 1490 O O . THR A 1 207 ? 14.315 0.186 14.189 1.00 18.94 207 THR A O 1
ATOM 1494 N N . SER A 1 208 ? 14.449 -1.958 13.493 1.00 19.79 208 SER A N 1
ATOM 1495 C CA . SER A 1 208 ? 15.897 -1.928 13.292 1.00 18.13 208 SER A CA 1
ATOM 1496 C C . SER A 1 208 ? 16.281 -2.176 11.839 1.00 19.12 208 SER A C 1
ATOM 1497 O O . SER A 1 208 ? 16.786 -1.260 11.188 1.00 23.96 208 SER A O 1
ATOM 1500 N N . TRP A 1 209 ? 16.084 -3.382 11.308 1.00 19.09 209 TRP A N 1
ATOM 1501 C CA . TRP A 1 209 ? 16.562 -3.672 9.964 1.00 20.86 209 TRP A CA 1
ATOM 1502 C C . TRP A 1 209 ? 15.693 -4.732 9.302 1.00 25.07 209 TRP A C 1
ATOM 1503 O O . TRP A 1 209 ? 14.874 -5.397 9.942 1.00 22.05 209 TRP A O 1
ATOM 1514 N N . GLY A 1 210 ? 15.888 -4.868 7.993 1.00 20.77 210 GLY A N 1
ATOM 1515 C CA . GLY A 1 210 ? 15.190 -5.837 7.176 1.00 19.39 210 GLY A CA 1
ATOM 1516 C C . GLY A 1 210 ? 16.025 -6.223 5.973 1.00 22.34 210 GLY A C 1
ATOM 1517 O O . GLY A 1 210 ? 17.217 -5.906 5.919 1.00 16.13 210 GLY A O 1
ATOM 1518 N N . ILE A 1 211 ? 15.415 -6.891 4.996 1.00 24.57 211 ILE A N 1
ATOM 1519 C CA . ILE A 1 211 ? 16.121 -7.426 3.838 1.00 20.13 211 ILE A CA 1
ATOM 1520 C C . ILE A 1 211 ? 15.618 -6.732 2.580 1.00 22.37 211 ILE A C 1
ATOM 1521 O O . ILE A 1 211 ? 14.421 -6.458 2.447 1.00 21.70 211 ILE A O 1
ATOM 1526 N N . GLY A 1 212 ? 16.542 -6.442 1.660 1.00 24.30 212 GLY A N 1
ATOM 1527 C CA . GLY A 1 212 ? 16.200 -5.870 0.374 1.00 19.89 212 GLY A CA 1
ATOM 1528 C C . GLY A 1 212 ? 16.902 -6.603 -0.756 1.00 21.75 212 GLY A C 1
ATOM 1529 O O . GLY A 1 212 ? 17.667 -7.544 -0.534 1.00 18.68 212 GLY A O 1
ATOM 1530 N N . ASN A 1 213 ? 16.619 -6.147 -1.978 1.00 21.37 213 ASN A N 1
ATOM 1531 C CA . ASN A 1 213 ? 17.242 -6.709 -3.171 1.00 21.16 213 ASN A CA 1
ATOM 1532 C C . ASN A 1 213 ? 17.505 -5.576 -4.167 1.00 20.52 213 ASN A C 1
ATOM 1533 O O . ASN A 1 213 ? 17.185 -4.420 -3.863 1.00 21.35 213 ASN A O 1
ATOM 1538 N N . PRO A 1 214 ? 18.103 -5.836 -5.338 1.00 15.55 214 PRO A N 1
ATOM 1539 C CA . PRO A 1 214 ? 18.457 -4.720 -6.236 1.00 17.71 214 PRO A CA 1
ATOM 1540 C C . PRO A 1 214 ? 17.294 -3.840 -6.677 1.00 18.84 214 PRO A C 1
ATOM 1541 O O . PRO A 1 214 ? 17.544 -2.729 -7.162 1.00 20.59 214 PRO A O 1
ATOM 1545 N N . VAL A 1 215 ? 16.044 -4.276 -6.539 1.00 21.55 215 VAL A N 1
ATOM 1546 C CA . VAL A 1 215 ? 14.917 -3.473 -6.997 1.00 16.02 215 VAL A CA 1
ATOM 1547 C C . VAL A 1 215 ? 13.986 -3.037 -5.874 1.00 24.30 215 VAL A C 1
ATOM 1548 O O . VAL A 1 215 ? 13.198 -2.099 -6.078 1.00 23.47 215 VAL A O 1
ATOM 1552 N N . GLU A 1 216 ? 14.033 -3.659 -4.698 1.00 23.13 216 GLU A N 1
ATOM 1553 C CA . GLU A 1 216 ? 13.167 -3.281 -3.587 1.00 20.04 216 GLU A CA 1
ATOM 1554 C C . GLU A 1 216 ? 14.002 -3.181 -2.320 1.00 21.29 216 GLU A C 1
ATOM 1555 O O . GLU A 1 216 ? 14.643 -4.158 -1.920 1.00 20.65 216 GLU A O 1
ATOM 1561 N N . SER A 1 217 ? 13.987 -2.003 -1.689 1.00 22.03 217 SER A N 1
ATOM 1562 C CA . SER A 1 217 ? 14.798 -1.774 -0.497 1.00 22.62 217 SER A CA 1
ATOM 1563 C C . SER A 1 217 ? 14.273 -2.536 0.711 1.00 24.59 217 SER A C 1
ATOM 1564 O O . SER A 1 217 ? 15.002 -2.700 1.695 1.00 25.28 217 SER A O 1
ATOM 1567 N N . CYS A 1 218 ? 13.031 -3.001 0.662 1.00 20.76 218 CYS A N 1
ATOM 1568 C CA . CYS A 1 218 ? 12.465 -3.800 1.737 1.00 23.85 218 CYS A CA 1
ATOM 1569 C C . CYS A 1 218 ? 11.631 -4.906 1.104 1.00 26.55 218 CYS A C 1
ATOM 1570 O O . CYS A 1 218 ? 11.015 -4.697 0.055 1.00 26.41 218 CYS A O 1
ATOM 1573 N N . LEU A 1 219 ? 11.621 -6.082 1.730 1.00 23.19 219 LEU A N 1
ATOM 1574 C CA . LEU A 1 219 ? 10.943 -7.259 1.186 1.00 23.43 219 LEU A CA 1
ATOM 1575 C C . LEU A 1 219 ? 10.137 -7.922 2.291 1.00 21.91 219 LEU A C 1
ATOM 1576 O O . LEU A 1 219 ? 10.723 -8.389 3.291 1.00 20.26 219 LEU A O 1
ATOM 1581 N N . PRO A 1 220 ? 8.809 -7.998 2.168 1.00 19.04 220 PRO A N 1
ATOM 1582 C CA . PRO A 1 220 ? 8.022 -8.765 3.142 1.00 22.68 220 PRO A CA 1
ATOM 1583 C C . PRO A 1 220 ? 8.247 -10.264 3.049 1.00 20.61 220 PRO A C 1
ATOM 1584 O O . PRO A 1 220 ? 7.782 -10.996 3.932 1.00 22.02 220 PRO A O 1
ATOM 1588 N N . ASP A 1 221 ? 8.942 -10.738 2.010 1.00 20.13 221 ASP A N 1
ATOM 1589 C CA . ASP A 1 221 ? 9.268 -12.153 1.895 1.00 24.00 221 ASP A CA 1
ATOM 1590 C C . ASP A 1 221 ? 10.208 -12.619 2.998 1.00 25.37 221 ASP A C 1
ATOM 1591 O O . ASP A 1 221 ? 10.313 -13.826 3.236 1.00 19.86 221 ASP A O 1
ATOM 1596 N N . PHE A 1 222 ? 10.891 -11.696 3.663 1.00 19.96 222 PHE A N 1
ATOM 1597 C CA . PHE A 1 222 ? 11.812 -11.973 4.751 1.00 19.06 222 PHE A CA 1
ATOM 1598 C C . PHE A 1 222 ? 11.373 -11.214 5.997 1.00 20.67 222 PHE A C 1
ATOM 1599 O O . PHE A 1 222 ? 10.636 -10.226 5.901 1.00 20.75 222 PHE A O 1
ATOM 1607 N N . PRO A 1 223 ? 11.789 -11.655 7.184 1.00 17.34 223 PRO A N 1
ATOM 1608 C CA . PRO A 1 223 ? 11.307 -11.016 8.413 1.00 20.89 223 PRO A CA 1
ATOM 1609 C C . PRO A 1 223 ? 11.784 -9.578 8.548 1.00 25.22 223 PRO A C 1
ATOM 1610 O O . PRO A 1 223 ? 12.758 -9.145 7.927 1.00 24.93 223 PRO A O 1
ATOM 1614 N N . SER A 1 224 ? 11.064 -8.835 9.383 1.00 25.84 224 SER A N 1
ATOM 1615 C CA . SER A 1 224 ? 11.466 -7.504 9.814 1.00 25.33 224 SER A CA 1
ATOM 1616 C C . SER A 1 224 ? 11.988 -7.599 11.240 1.00 19.90 224 SER A C 1
ATOM 1617 O O . SER A 1 224 ? 11.301 -8.123 12.123 1.00 23.15 224 SER A O 1
ATOM 1620 N N . VAL A 1 225 ? 13.197 -7.093 11.464 1.00 20.73 225 VAL A N 1
ATOM 1621 C CA . VAL A 1 225 ? 13.907 -7.281 12.723 1.00 20.79 225 VAL A CA 1
ATOM 1622 C C . VAL A 1 225 ? 13.794 -6.018 13.560 1.00 22.45 225 VAL A C 1
ATOM 1623 O O . VAL A 1 225 ? 14.057 -4.910 13.074 1.00 17.65 225 VAL A O 1
ATOM 1627 N N . TYR A 1 226 ? 13.408 -6.187 14.819 1.00 20.19 226 TYR A N 1
ATOM 1628 C CA . TYR A 1 226 ? 13.291 -5.101 15.776 1.00 18.03 226 TYR A CA 1
ATOM 1629 C C . TYR A 1 226 ? 14.221 -5.371 16.948 1.00 15.42 226 TYR A C 1
ATOM 1630 O O . TYR A 1 226 ? 14.561 -6.521 17.234 1.00 17.95 226 TYR A O 1
ATOM 1639 N N . ALA A 1 227 ? 14.637 -4.305 17.624 1.00 19.97 227 ALA A N 1
ATOM 1640 C CA . ALA A 1 227 ? 15.352 -4.455 18.882 1.00 20.28 227 ALA A CA 1
ATOM 1641 C C . ALA A 1 227 ? 14.356 -4.814 19.977 1.00 19.17 227 ALA A C 1
ATOM 1642 O O . ALA A 1 227 ? 13.348 -4.124 20.159 1.00 20.37 227 ALA A O 1
ATOM 1644 N N . ARG A 1 228 ? 14.628 -5.900 20.696 1.00 18.77 228 ARG A N 1
ATOM 1645 C CA . ARG A 1 228 ? 13.689 -6.395 21.696 1.00 19.50 228 ARG A CA 1
ATOM 1646 C C . ARG A 1 228 ? 13.682 -5.472 22.909 1.00 22.60 228 ARG A C 1
ATOM 1647 O O . ARG A 1 228 ? 14.708 -5.305 23.577 1.00 22.44 228 ARG A O 1
ATOM 16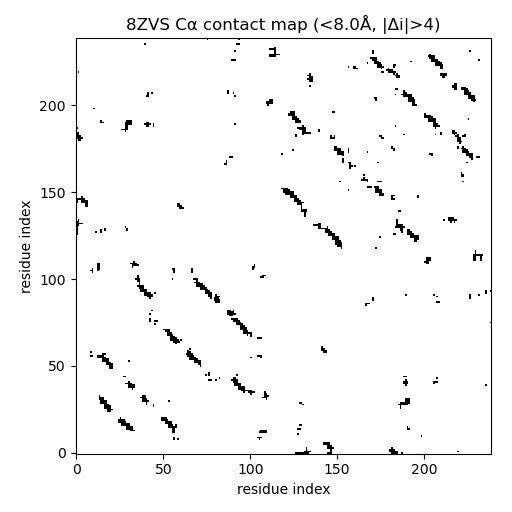55 N N . VAL A 1 229 ? 12.519 -4.882 23.197 1.00 17.04 229 VAL A N 1
ATOM 1656 C CA . VAL A 1 229 ? 12.421 -3.906 24.280 1.00 16.53 229 VAL A CA 1
ATOM 1657 C C . VAL A 1 229 ? 12.724 -4.557 25.624 1.00 21.00 229 VAL A C 1
ATOM 1658 O O . VAL A 1 229 ? 13.404 -3.969 26.475 1.00 17.48 229 VAL A O 1
ATOM 1662 N N . SER A 1 230 ? 12.235 -5.783 25.837 1.00 18.59 230 SER A N 1
ATOM 1663 C CA . SER A 1 230 ? 12.477 -6.460 27.109 1.00 21.00 230 SER A CA 1
ATOM 1664 C C . SER A 1 230 ? 13.968 -6.654 27.358 1.00 19.72 230 SER A C 1
ATOM 1665 O O . SER A 1 230 ? 14.430 -6.566 28.501 1.00 19.65 230 SER A O 1
ATOM 1668 N N . TYR A 1 231 ? 14.738 -6.911 26.298 1.00 20.77 231 TYR A N 1
ATOM 1669 C CA . TYR A 1 231 ? 16.182 -7.054 26.455 1.00 22.42 231 TYR A CA 1
ATOM 1670 C C . TYR A 1 231 ? 16.835 -5.738 26.858 1.00 20.81 231 TYR A C 1
ATOM 1671 O O . TYR A 1 231 ? 17.817 -5.740 27.610 1.00 18.66 231 TYR A O 1
ATOM 1680 N N . PHE A 1 232 ? 16.308 -4.612 26.378 1.00 20.52 232 PHE A N 1
ATOM 1681 C CA . PHE A 1 232 ? 16.909 -3.304 26.604 1.00 23.38 232 PHE A CA 1
ATOM 1682 C C . PHE A 1 232 ? 16.140 -2.462 27.614 1.00 18.52 232 PHE A C 1
ATOM 1683 O O . PHE A 1 232 ? 16.446 -1.275 27.768 1.00 24.98 232 PHE A O 1
ATOM 1691 N N . ARG A 1 233 ? 15.161 -3.046 28.311 1.00 20.01 233 ARG A N 1
ATOM 1692 C CA . ARG A 1 233 ? 14.280 -2.257 29.171 1.00 18.39 233 ARG A CA 1
ATOM 1693 C C . ARG A 1 233 ? 15.062 -1.539 30.265 1.00 24.74 233 ARG A C 1
ATOM 1694 O O . ARG A 1 233 ? 14.887 -0.333 30.478 1.00 19.83 233 ARG A O 1
ATOM 1702 N N . ALA A 1 234 ? 15.930 -2.267 30.972 1.00 21.83 234 ALA A N 1
ATOM 1703 C CA . ALA A 1 234 ? 16.689 -1.659 32.061 1.00 22.01 234 ALA A CA 1
ATOM 1704 C C . ALA A 1 234 ? 17.600 -0.549 31.551 1.00 24.35 234 ALA A C 1
ATOM 1705 O O . ALA A 1 234 ? 17.784 0.471 32.226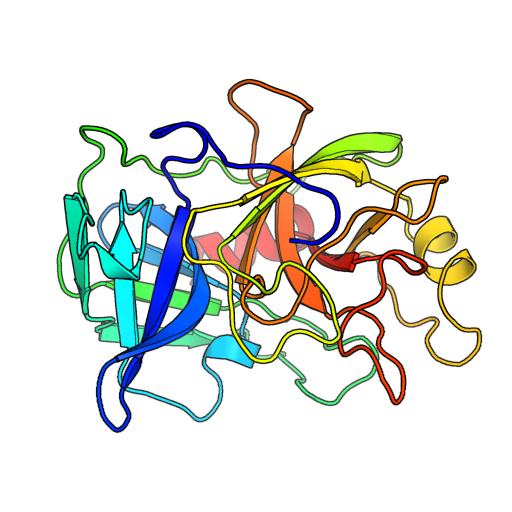 1.00 19.82 234 ALA A O 1
ATOM 1707 N N . TRP A 1 235 ? 18.179 -0.725 30.360 1.00 15.56 235 TRP A N 1
ATOM 1708 C CA . TRP A 1 235 ? 19.037 0.321 29.812 1.00 23.32 235 TRP A CA 1
ATOM 1709 C C . TRP A 1 235 ? 18.228 1.544 29.399 1.00 19.68 235 TRP A C 1
ATOM 1710 O O . TRP A 1 235 ? 18.647 2.681 29.644 1.00 18.02 235 TRP A O 1
ATOM 1721 N N . ILE A 1 236 ? 17.076 1.333 28.756 1.00 20.18 236 ILE A N 1
ATOM 1722 C CA . ILE A 1 236 ? 16.246 2.456 28.324 1.00 20.81 236 ILE A CA 1
ATOM 1723 C C . ILE A 1 236 ? 15.800 3.280 29.525 1.00 21.39 236 ILE A C 1
ATOM 1724 O O . ILE A 1 236 ? 15.877 4.515 29.520 1.00 21.38 236 ILE A O 1
ATOM 1729 N N . ASP A 1 237 ? 15.328 2.605 30.577 1.00 19.37 237 ASP A N 1
ATOM 1730 C CA . ASP A 1 237 ? 14.875 3.309 31.772 1.00 21.00 237 ASP A CA 1
ATOM 1731 C C . ASP A 1 237 ? 15.999 4.108 32.417 1.00 21.44 237 ASP A C 1
ATOM 1732 O O . ASP A 1 237 ? 15.755 5.185 32.975 1.00 24.12 237 ASP A O 1
ATOM 1737 N N . ALA A 1 238 ? 17.231 3.606 32.349 1.00 19.93 238 ALA A N 1
ATOM 1738 C CA . ALA A 1 238 ? 18.363 4.229 33.020 1.00 19.45 238 ALA A CA 1
ATOM 1739 C C . ALA A 1 238 ? 19.046 5.307 32.188 1.00 19.22 238 ALA A C 1
ATOM 1740 O O . ALA A 1 238 ? 19.873 6.049 32.729 1.00 21.59 238 ALA A O 1
ATOM 1742 N N . ASN A 1 239 ? 18.726 5.418 30.903 1.00 16.75 239 ASN A N 1
ATOM 1743 C CA . ASN A 1 239 ? 19.413 6.362 30.028 1.00 20.36 239 ASN A CA 1
ATOM 1744 C C . ASN A 1 239 ? 18.436 7.228 29.241 1.00 24.72 239 ASN A C 1
ATOM 1745 O O . ASN A 1 239 ? 17.387 7.612 29.754 1.00 30.95 239 ASN A O 1
#